Protein AF-A0A8S3Q3R1-F1 (afdb_monomer_lite)

Secondary structure (DSSP, 8-state):
-----------GGGTTTTSSTTSSSS------PPP------------S-TTHHHHHHHHHHHHHHHHHHHHHHHHHHHHHHHHHHHHHHHHHHHHHHHHHHHHHHHHHHHHHHHHHHHHHHHHHHHHHHHHHHHHHHHHHHHHHHHHHHHHHHHHHHHHHHHHHHHHHHHHHHHHHHHHHHHHHHHHHHHHHHHHHHHHHHHHHHHHHHHHHHHHHHHHHHHHHHHHHHHHHHHHH----EEEEE--S-HHHHHHHHHHHHHHHHHHS--TTS--EEEE-SS--TT--SPEEEEEE--SSS---HHHHHTTS-TTS-EEEEEE--SSGGGS-SS--S----SSS------

Structure (mmCIF, N/CA/C/O backbone):
data_AF-A0A8S3Q3R1-F1
#
_entry.id   AF-A0A8S3Q3R1-F1
#
loop_
_atom_site.group_PDB
_atom_site.id
_atom_site.type_symbol
_atom_site.label_atom_id
_atom_site.label_alt_id
_atom_site.label_comp_id
_atom_site.label_asym_id
_atom_site.label_entity_id
_atom_site.label_seq_id
_atom_site.pdbx_PDB_ins_code
_atom_site.Cartn_x
_atom_site.Cartn_y
_atom_site.Cartn_z
_atom_site.occupancy
_atom_site.B_iso_or_equiv
_atom_site.auth_seq_id
_atom_site.auth_comp_id
_atom_site.auth_asym_id
_atom_site.auth_atom_id
_atom_site.pdbx_PDB_model_num
ATOM 1 N N . MET A 1 1 ? 52.304 8.951 -34.950 1.00 36.28 1 MET A N 1
ATOM 2 C CA . MET A 1 1 ? 52.531 8.174 -36.185 1.00 36.28 1 MET A CA 1
ATOM 3 C C . MET A 1 1 ? 52.899 9.177 -37.277 1.00 36.28 1 MET A C 1
ATOM 5 O O . MET A 1 1 ? 52.103 10.068 -37.523 1.00 36.28 1 MET A O 1
ATOM 9 N N . LEU A 1 2 ? 54.160 9.124 -37.731 1.00 32.25 2 LEU A N 1
ATOM 10 C CA . LEU A 1 2 ? 54.843 9.875 -38.808 1.00 32.25 2 LEU A CA 1
ATOM 11 C C . LEU A 1 2 ? 54.274 11.235 -39.279 1.00 32.25 2 LEU A C 1
ATOM 13 O O . LEU A 1 2 ? 53.309 11.304 -40.032 1.00 32.25 2 LEU A O 1
ATOM 17 N N . LYS A 1 3 ? 54.987 12.317 -38.930 1.00 34.94 3 LYS A N 1
ATOM 18 C CA . LYS A 1 3 ? 54.908 13.633 -39.584 1.00 34.94 3 LYS A CA 1
ATOM 19 C C . LYS A 1 3 ? 55.766 13.566 -40.856 1.00 34.94 3 LYS A C 1
ATOM 21 O O . LYS A 1 3 ? 56.989 13.611 -40.767 1.00 34.94 3 LYS A O 1
ATOM 26 N N . VAL A 1 4 ? 55.139 13.406 -42.017 1.00 38.50 4 VAL A N 1
ATOM 27 C CA . VAL A 1 4 ? 55.808 13.539 -43.319 1.00 38.50 4 VAL A CA 1
ATOM 28 C C . VAL A 1 4 ? 55.761 15.015 -43.705 1.00 38.50 4 VAL A C 1
ATOM 30 O O . VAL A 1 4 ? 54.705 15.551 -44.028 1.00 38.50 4 VAL A O 1
ATOM 33 N N . GLN A 1 5 ? 56.908 15.681 -43.595 1.00 40.44 5 GLN A N 1
ATOM 34 C CA . GLN A 1 5 ? 57.163 16.992 -44.186 1.00 40.44 5 GLN A CA 1
ATOM 35 C C . GLN A 1 5 ? 57.294 16.801 -45.700 1.00 40.44 5 GLN A C 1
ATOM 37 O O . GLN A 1 5 ? 58.269 16.217 -46.167 1.00 40.44 5 GLN A O 1
ATOM 42 N N . LEU A 1 6 ? 56.303 17.264 -46.459 1.00 41.59 6 LEU A N 1
ATOM 43 C CA . LEU A 1 6 ? 56.430 17.422 -47.903 1.00 41.59 6 LEU A CA 1
ATOM 44 C C . LEU A 1 6 ? 57.130 18.755 -48.182 1.00 41.59 6 LEU A C 1
ATOM 46 O O . LEU A 1 6 ? 56.629 19.821 -47.838 1.00 41.59 6 LEU A O 1
ATOM 50 N N . LEU A 1 7 ? 58.320 18.643 -48.769 1.00 45.34 7 LEU A N 1
ATOM 51 C CA . LEU A 1 7 ? 59.032 19.696 -49.480 1.00 45.34 7 LEU A CA 1
ATOM 52 C C . LEU A 1 7 ? 58.311 19.956 -50.815 1.00 45.34 7 LEU A C 1
ATOM 54 O O . LEU A 1 7 ? 58.356 19.115 -51.709 1.00 45.34 7 LEU A O 1
ATOM 58 N N . SER A 1 8 ? 57.681 21.118 -50.945 1.00 44.94 8 SER A N 1
ATOM 59 C CA . SER A 1 8 ? 57.373 21.815 -52.202 1.00 44.94 8 SER A CA 1
ATOM 60 C C . SER A 1 8 ? 57.707 23.291 -51.908 1.00 44.94 8 SER A C 1
ATOM 62 O O . SER A 1 8 ? 57.529 23.737 -50.779 1.00 44.94 8 SER A O 1
ATOM 64 N N . ASP A 1 9 ? 58.376 24.084 -52.735 1.00 40.28 9 ASP A N 1
ATOM 65 C CA . ASP A 1 9 ? 58.464 24.125 -54.183 1.00 40.28 9 ASP A CA 1
ATOM 66 C C . ASP A 1 9 ? 59.910 24.435 -54.604 1.00 40.28 9 ASP A C 1
ATOM 68 O O . ASP A 1 9 ? 60.544 25.355 -54.087 1.00 40.28 9 ASP A O 1
ATOM 72 N N . LYS A 1 10 ? 60.433 23.684 -55.574 1.00 44.06 10 LYS A N 1
ATOM 73 C CA . LYS A 1 10 ? 61.468 24.183 -56.482 1.00 44.06 10 LYS A CA 1
ATOM 74 C C . LYS A 1 10 ? 60.798 24.310 -57.840 1.00 44.06 10 LYS A C 1
ATOM 76 O O . LYS A 1 10 ? 60.375 23.310 -58.411 1.00 44.06 10 LYS A O 1
ATOM 81 N N . THR A 1 11 ? 60.645 25.543 -58.293 1.00 50.12 11 THR A N 1
ATOM 82 C CA . THR A 1 11 ? 60.120 25.910 -59.604 1.00 50.12 11 THR A CA 1
ATOM 83 C C . THR A 1 11 ? 61.087 25.460 -60.698 1.00 50.12 11 THR A C 1
ATOM 85 O O . THR A 1 11 ? 62.285 25.726 -60.627 1.00 50.12 11 THR A O 1
ATOM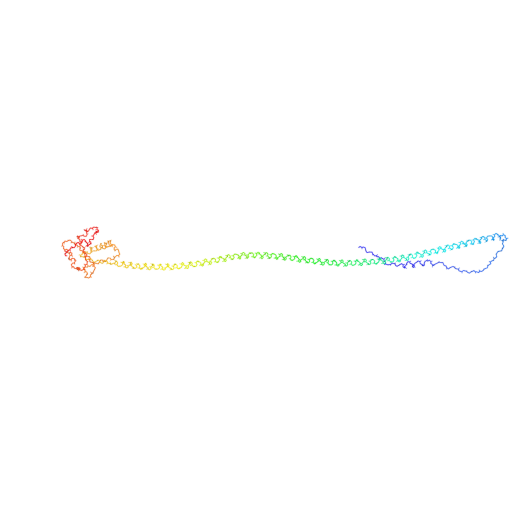 88 N N . GLU A 1 12 ? 60.556 24.781 -61.714 1.00 49.78 12 GLU A N 1
ATOM 89 C CA . GLU A 1 12 ? 61.259 24.296 -62.915 1.00 49.78 12 GLU A CA 1
ATOM 90 C C . GLU A 1 12 ? 61.804 25.417 -63.830 1.00 49.78 12 GLU A C 1
ATOM 92 O O . GLU A 1 12 ? 62.426 25.121 -64.849 1.00 49.78 12 GLU A O 1
ATOM 97 N N . ASP A 1 13 ? 61.662 26.691 -63.454 1.00 51.06 13 ASP A N 1
ATOM 98 C CA . ASP A 1 13 ? 62.126 27.835 -64.252 1.00 51.06 13 ASP A CA 1
ATOM 99 C C . ASP A 1 13 ? 63.642 28.120 -64.151 1.00 51.06 13 ASP A C 1
ATOM 101 O O . ASP A 1 13 ? 64.184 28.839 -64.990 1.00 51.06 13 ASP A O 1
ATOM 105 N N . ASP A 1 14 ? 64.374 27.495 -63.220 1.00 52.91 14 ASP A N 1
ATOM 106 C CA . ASP A 1 14 ? 65.831 27.696 -63.072 1.00 52.91 14 ASP A CA 1
ATOM 107 C C . ASP A 1 14 ? 66.704 26.674 -63.831 1.00 52.91 14 ASP A C 1
ATOM 109 O O . ASP A 1 14 ? 67.927 26.805 -63.867 1.00 52.91 14 ASP A O 1
ATOM 113 N N . ILE A 1 15 ? 66.114 25.661 -64.480 1.00 52.50 15 ILE A N 1
ATOM 114 C CA . ILE A 1 15 ? 66.883 24.621 -65.200 1.00 52.50 15 ILE A CA 1
ATOM 115 C C . ILE A 1 15 ? 66.936 24.869 -66.720 1.00 52.50 15 ILE A C 1
ATOM 117 O O . ILE A 1 15 ? 67.828 24.356 -67.395 1.00 52.50 15 ILE A O 1
ATOM 121 N N . VAL A 1 16 ? 66.079 25.734 -67.275 1.00 52.44 16 VAL A N 1
ATOM 122 C CA . VAL A 1 16 ? 66.047 26.009 -68.730 1.00 52.44 16 VAL A CA 1
ATOM 123 C C . VAL A 1 16 ? 66.794 27.298 -69.126 1.00 52.44 16 VAL A C 1
ATOM 125 O O . VAL A 1 16 ? 67.242 27.415 -70.265 1.00 52.44 16 VAL A O 1
ATOM 128 N N . SER A 1 17 ? 67.077 28.210 -68.186 1.00 49.66 17 SER A N 1
ATOM 129 C CA . SER A 1 17 ? 67.906 29.409 -68.447 1.00 49.66 17 SER A CA 1
ATOM 130 C C . SER A 1 17 ? 69.426 29.172 -68.385 1.00 49.66 17 SER A C 1
ATOM 132 O O . SER A 1 17 ? 70.201 30.045 -68.770 1.00 49.66 17 SER A O 1
ATOM 134 N N . GLY A 1 18 ? 69.882 27.991 -67.947 1.00 50.75 18 GLY A N 1
ATOM 135 C CA . GLY A 1 18 ? 71.310 27.669 -67.791 1.00 50.75 18 GLY A CA 1
ATOM 136 C C . GLY A 1 18 ? 71.977 26.949 -68.971 1.00 50.75 18 GLY A C 1
ATOM 137 O O . GLY A 1 18 ? 73.196 26.812 -68.970 1.00 50.75 18 GLY A O 1
ATOM 138 N N . PHE A 1 19 ? 71.220 26.486 -69.974 1.00 47.44 19 PHE A N 1
ATOM 139 C CA . PHE A 1 19 ? 71.740 25.582 -71.019 1.00 47.44 19 PHE A CA 1
ATOM 140 C C . PHE A 1 19 ? 71.728 26.161 -72.447 1.00 47.44 19 PHE A C 1
ATOM 142 O O . PHE A 1 19 ? 72.261 25.542 -73.363 1.00 47.44 19 PHE A O 1
ATOM 149 N N . ILE A 1 20 ? 71.176 27.366 -72.647 1.00 48.69 20 ILE A N 1
ATOM 150 C CA . ILE A 1 20 ? 71.112 28.034 -73.965 1.00 48.69 20 ILE A CA 1
ATOM 151 C C . ILE A 1 20 ? 72.269 29.036 -74.186 1.00 48.69 20 ILE A C 1
ATOM 153 O O . ILE A 1 20 ? 72.563 29.388 -75.322 1.00 48.69 20 ILE A O 1
ATOM 157 N N . ASN A 1 21 ? 73.035 29.393 -73.147 1.00 49.38 21 ASN A N 1
ATOM 158 C CA . ASN A 1 21 ? 74.208 30.281 -73.262 1.00 49.38 21 ASN A CA 1
ATOM 159 C C . ASN A 1 21 ? 75.555 29.554 -73.494 1.00 49.38 21 ASN A C 1
ATOM 161 O O . ASN A 1 21 ? 76.605 30.168 -73.334 1.00 49.38 21 ASN A O 1
ATOM 165 N N . PHE A 1 22 ? 75.552 28.268 -73.872 1.00 49.62 22 PHE A N 1
ATOM 166 C CA . PHE A 1 22 ? 76.783 27.469 -74.036 1.00 49.62 22 PHE A CA 1
ATOM 167 C C . PHE A 1 22 ? 77.030 26.927 -75.463 1.00 49.62 22 PHE A C 1
ATOM 169 O O . PHE A 1 22 ? 78.059 26.305 -75.692 1.00 49.62 22 PHE A O 1
ATOM 176 N N . ILE A 1 23 ? 76.140 27.150 -76.448 1.00 48.38 23 ILE A N 1
ATOM 177 C CA . ILE A 1 23 ? 76.293 26.566 -77.809 1.00 48.38 23 ILE A CA 1
ATOM 178 C C . ILE A 1 23 ? 76.199 27.582 -78.975 1.00 48.38 23 ILE A C 1
ATOM 180 O O . ILE A 1 23 ? 76.332 27.204 -80.133 1.00 48.38 23 ILE A O 1
ATOM 184 N N . ILE A 1 24 ? 76.082 28.892 -78.728 1.00 48.16 24 ILE A N 1
ATOM 185 C CA . ILE A 1 24 ? 76.199 29.907 -79.802 1.00 48.16 24 ILE A CA 1
ATOM 186 C C . ILE A 1 24 ? 77.164 31.006 -79.360 1.00 48.16 24 ILE A C 1
ATOM 188 O O . ILE A 1 24 ? 76.762 32.095 -78.960 1.00 48.16 24 ILE A O 1
ATOM 192 N N . GLY A 1 25 ? 78.456 30.689 -79.381 1.00 46.16 25 GLY A N 1
ATOM 193 C CA . GLY A 1 25 ? 79.494 31.614 -78.947 1.00 46.16 25 GLY A CA 1
ATOM 194 C C . GLY A 1 25 ? 80.905 31.195 -79.329 1.00 46.16 25 GLY A C 1
ATOM 195 O O . GLY A 1 25 ? 81.793 31.376 -78.516 1.00 46.16 25 GLY A O 1
ATOM 196 N N . GLU A 1 26 ? 81.119 30.616 -80.511 1.00 49.06 26 GLU A N 1
ATOM 197 C CA . GLU A 1 26 ? 82.445 30.486 -81.137 1.00 49.06 26 GLU A CA 1
ATOM 198 C C . GLU A 1 26 ? 82.260 29.991 -82.582 1.00 49.06 26 GLU A C 1
ATOM 200 O O . GLU A 1 26 ? 81.454 29.095 -82.807 1.00 49.06 26 GLU A O 1
ATOM 205 N N . PHE A 1 27 ? 83.005 30.579 -83.528 1.00 40.91 27 PHE A N 1
ATOM 206 C CA . PHE A 1 27 ? 82.950 30.419 -84.999 1.00 40.91 27 PHE A CA 1
ATOM 207 C C . PHE A 1 27 ? 81.925 31.276 -85.766 1.00 40.91 27 PHE A C 1
ATOM 209 O O . PHE A 1 27 ? 80.857 30.811 -86.142 1.00 40.91 27 PHE A O 1
ATOM 216 N N . ASP A 1 28 ? 82.271 32.543 -86.030 1.00 37.84 28 ASP A N 1
ATOM 217 C CA . ASP A 1 28 ? 82.534 33.017 -87.407 1.00 37.84 28 ASP A CA 1
ATOM 218 C C . ASP A 1 28 ? 82.855 34.523 -87.426 1.00 37.84 28 ASP A C 1
ATOM 220 O O . ASP A 1 28 ? 82.029 35.392 -87.702 1.00 37.84 28 ASP A O 1
ATOM 224 N N . THR A 1 29 ? 84.123 34.837 -87.171 1.00 48.69 29 THR A N 1
ATOM 225 C CA . THR A 1 29 ? 84.778 36.015 -87.747 1.00 48.69 29 THR A CA 1
ATOM 226 C C . THR A 1 29 ? 86.059 35.530 -88.406 1.00 48.69 29 THR A C 1
ATOM 228 O O . THR A 1 29 ? 87.129 35.580 -87.804 1.00 48.69 29 THR A O 1
ATOM 231 N N . PHE A 1 30 ? 85.943 35.017 -89.630 1.00 38.81 30 PHE A N 1
ATOM 232 C CA . PHE A 1 30 ? 87.087 34.795 -90.506 1.00 38.81 30 PHE A CA 1
ATOM 233 C C . PHE A 1 30 ? 86.768 35.321 -91.914 1.00 38.81 30 PHE A C 1
ATOM 235 O O . PHE A 1 30 ? 86.028 34.731 -92.691 1.00 38.81 30 PHE A O 1
ATOM 242 N N . GLU A 1 31 ? 87.280 36.528 -92.147 1.00 37.78 31 GLU A N 1
ATOM 243 C CA . GLU A 1 31 ? 87.867 37.028 -93.394 1.00 37.78 31 GLU A CA 1
ATOM 244 C C . GLU A 1 31 ? 87.089 36.884 -94.719 1.00 37.78 31 GLU A C 1
ATOM 246 O O . GLU A 1 31 ? 87.232 35.928 -95.476 1.00 37.78 31 GLU A O 1
ATOM 251 N N . ARG A 1 32 ? 86.413 37.975 -95.113 1.00 41.94 32 ARG A N 1
ATOM 252 C CA . ARG A 1 32 ? 86.347 38.376 -96.529 1.00 41.94 32 ARG A CA 1
ATOM 253 C C . ARG A 1 32 ? 87.632 39.128 -96.884 1.00 41.94 32 ARG A C 1
ATOM 255 O O . ARG A 1 32 ? 87.751 40.311 -96.572 1.00 41.94 32 ARG A O 1
ATOM 262 N N . GLY A 1 33 ? 88.572 38.449 -97.535 1.00 36.22 33 GLY A N 1
ATOM 263 C CA . GLY A 1 33 ? 89.711 39.061 -98.227 1.00 36.22 33 GLY A CA 1
ATOM 264 C C . GLY A 1 33 ? 89.390 39.346 -99.708 1.00 36.22 33 GLY A C 1
ATOM 265 O O . GLY A 1 33 ? 88.625 38.591 -100.312 1.00 36.22 33 GLY A O 1
ATOM 266 N N . PRO A 1 34 ? 89.926 40.426 -100.306 1.00 45.25 34 PRO A N 1
ATOM 267 C CA . PRO A 1 34 ? 89.626 40.836 -101.677 1.00 45.25 34 PRO A CA 1
ATOM 268 C C . PRO A 1 34 ? 90.489 40.084 -102.703 1.00 45.25 34 PRO A C 1
ATOM 270 O O . PRO A 1 34 ? 91.691 39.924 -102.508 1.00 45.25 34 PRO A O 1
ATOM 273 N N . MET A 1 35 ? 89.895 39.683 -103.831 1.00 35.97 35 MET A N 1
ATOM 274 C CA . MET A 1 35 ? 90.631 39.209 -105.007 1.00 35.97 35 MET A CA 1
ATOM 275 C C . MET A 1 35 ? 90.768 40.328 -106.044 1.00 35.97 35 MET A C 1
ATOM 277 O O . MET A 1 35 ? 89.779 40.895 -106.503 1.00 35.97 35 MET A O 1
ATOM 281 N N . HIS A 1 36 ? 92.013 40.600 -106.423 1.00 37.03 36 HIS A N 1
ATOM 282 C CA . HIS A 1 36 ? 92.435 41.326 -107.621 1.00 37.03 36 HIS A CA 1
ATOM 283 C C . HIS A 1 36 ? 93.772 40.686 -108.094 1.00 37.03 36 HIS A C 1
ATOM 285 O O . HIS A 1 36 ? 94.294 39.817 -107.395 1.00 37.03 36 HIS A O 1
ATOM 291 N N . PRO A 1 37 ? 94.322 41.071 -109.257 1.00 49.28 37 PRO A N 1
ATOM 292 C CA . PRO A 1 37 ? 94.335 40.347 -110.530 1.00 49.28 37 PRO A CA 1
ATOM 293 C C . PRO A 1 37 ? 95.709 39.718 -110.883 1.00 49.28 37 PRO A C 1
ATOM 295 O O . PRO A 1 37 ? 96.657 39.793 -110.112 1.00 49.28 37 PRO A O 1
ATOM 298 N N . ASP A 1 38 ? 95.795 39.226 -112.125 1.00 34.75 38 ASP A N 1
ATOM 299 C CA . ASP A 1 38 ? 96.987 39.172 -112.994 1.00 34.75 38 ASP A CA 1
ATOM 300 C C . ASP A 1 38 ? 97.880 37.910 -113.043 1.00 34.75 38 ASP A C 1
ATOM 302 O O . ASP A 1 38 ? 98.811 37.748 -112.263 1.00 34.75 38 ASP A O 1
ATOM 306 N N . LEU A 1 39 ? 97.674 37.175 -114.161 1.00 32.88 39 LEU A N 1
ATOM 307 C CA . LEU A 1 39 ? 98.675 36.694 -115.151 1.00 32.88 39 LEU A CA 1
ATOM 308 C C . LEU A 1 39 ? 99.682 35.589 -114.726 1.00 32.88 39 LEU A C 1
ATOM 310 O O . LEU A 1 39 ? 99.906 35.376 -113.543 1.00 32.88 39 LEU A O 1
ATOM 314 N N . PRO A 1 40 ? 100.431 34.945 -115.658 1.00 44.62 40 PRO A N 1
ATOM 315 C CA . PRO A 1 40 ? 100.216 34.674 -117.091 1.00 44.62 40 PRO A CA 1
ATOM 316 C C . PRO A 1 40 ? 100.515 33.203 -117.521 1.00 44.62 40 PRO A C 1
ATOM 318 O O . PRO A 1 40 ? 101.203 32.462 -116.834 1.00 44.62 40 PRO A O 1
ATOM 321 N N . PHE A 1 41 ? 100.083 32.853 -118.744 1.00 32.53 41 PHE A N 1
ATOM 322 C CA . PHE A 1 41 ? 100.744 31.964 -119.729 1.00 32.53 41 PHE A CA 1
ATOM 323 C C . PHE A 1 41 ? 101.260 30.563 -119.311 1.00 32.53 41 PHE A C 1
ATOM 325 O O . PHE A 1 41 ? 102.297 30.448 -118.675 1.00 32.53 41 PHE A O 1
ATOM 332 N N . TYR A 1 42 ? 100.714 29.504 -119.928 1.00 37.56 42 TYR A N 1
ATOM 333 C CA . TYR A 1 42 ? 101.526 28.576 -120.736 1.00 37.56 42 TYR A CA 1
ATOM 334 C C . TYR A 1 42 ? 100.669 27.893 -121.814 1.00 37.56 42 TYR A C 1
ATOM 336 O O . TYR A 1 42 ? 99.533 27.486 -121.594 1.00 37.56 42 TYR A O 1
ATOM 344 N N . TYR A 1 43 ? 101.240 27.863 -123.010 1.00 31.67 43 TYR A N 1
ATOM 345 C CA . TYR A 1 43 ? 100.682 27.478 -124.302 1.00 31.67 43 TYR A CA 1
ATOM 346 C C . TYR A 1 43 ? 101.223 26.082 -124.678 1.00 31.67 43 TYR A C 1
ATOM 348 O O . TYR A 1 43 ? 102.313 25.727 -124.237 1.00 31.67 43 TYR A O 1
ATOM 356 N N . PHE A 1 44 ? 100.521 25.381 -125.581 1.00 32.72 44 PHE A N 1
ATOM 357 C CA . PHE A 1 44 ? 100.934 24.168 -126.320 1.00 32.72 44 PHE A CA 1
ATOM 358 C C . PHE A 1 44 ? 101.026 22.840 -125.540 1.00 32.72 44 PHE A C 1
ATOM 360 O O . PHE A 1 44 ? 101.956 22.642 -124.773 1.00 32.72 44 PHE A O 1
ATOM 367 N N . TRP A 1 45 ? 100.127 21.885 -125.841 1.00 35.47 45 TRP A N 1
ATOM 368 C CA . TRP A 1 45 ? 100.418 20.609 -126.545 1.00 35.47 45 TRP A CA 1
ATOM 369 C C . TRP A 1 45 ? 99.258 19.598 -126.369 1.00 35.47 45 TRP A C 1
ATOM 371 O O . TRP A 1 45 ? 99.085 19.042 -125.292 1.00 35.47 45 TRP A O 1
ATOM 381 N N . ASN A 1 46 ? 98.440 19.410 -127.416 1.00 34.59 46 ASN A N 1
ATOM 382 C CA . ASN A 1 46 ? 97.879 18.133 -127.918 1.00 34.59 46 ASN A CA 1
ATOM 383 C C . ASN A 1 46 ? 96.513 18.301 -128.599 1.00 34.59 46 ASN A C 1
ATOM 385 O O . ASN A 1 46 ? 95.444 18.247 -127.998 1.00 34.59 46 ASN A O 1
ATOM 389 N N . LYS A 1 47 ? 96.605 18.461 -129.920 1.00 36.59 47 LYS A N 1
ATOM 390 C CA . LYS A 1 47 ? 95.550 18.384 -130.926 1.00 36.59 47 LYS A CA 1
ATOM 391 C C . LYS A 1 47 ? 95.580 16.963 -131.505 1.00 36.59 47 LYS A C 1
ATOM 393 O O . LYS A 1 47 ? 96.017 16.788 -132.631 1.00 36.59 47 LYS A O 1
ATOM 398 N N . GLU A 1 48 ? 95.233 15.963 -130.693 1.00 37.38 48 GLU A N 1
ATOM 399 C CA . GLU A 1 48 ? 95.102 14.552 -131.122 1.00 37.38 48 GLU A CA 1
ATOM 400 C C . GLU A 1 48 ? 94.376 13.697 -130.058 1.00 37.38 48 GLU A C 1
ATOM 402 O O . GLU A 1 48 ? 94.777 12.586 -129.731 1.00 37.38 48 GLU A O 1
ATOM 407 N N . LYS A 1 49 ? 93.330 14.267 -129.437 1.00 41.88 49 LYS A N 1
ATOM 408 C CA . LYS A 1 49 ? 92.447 13.570 -128.478 1.00 41.88 49 LYS A CA 1
ATOM 409 C C . LYS A 1 49 ? 91.066 14.238 -128.330 1.00 41.88 49 LYS A C 1
ATOM 411 O O . LYS A 1 49 ? 90.455 14.184 -127.273 1.00 41.88 49 LYS A O 1
ATOM 416 N N . SER A 1 50 ? 90.595 14.943 -129.366 1.00 41.00 50 SER A N 1
ATOM 417 C CA . SER A 1 50 ? 89.363 15.759 -129.331 1.00 41.00 50 SER A CA 1
ATOM 418 C C . SER A 1 50 ? 88.117 15.071 -129.895 1.00 41.00 50 SER A C 1
ATOM 420 O O . SER A 1 50 ? 87.070 15.701 -129.922 1.00 41.00 50 SER A O 1
ATOM 422 N N . GLU A 1 51 ? 88.228 13.818 -130.335 1.00 41.38 51 GLU A N 1
ATOM 423 C CA . GLU A 1 51 ? 87.075 12.966 -130.675 1.00 41.38 51 GLU A CA 1
ATOM 424 C C . GLU A 1 51 ? 86.841 11.888 -129.596 1.00 41.38 51 GLU A C 1
ATOM 426 O O . GLU A 1 51 ? 85.705 11.495 -129.376 1.00 41.38 51 GLU A O 1
ATOM 431 N N . GLU A 1 52 ? 87.866 11.540 -128.803 1.00 44.88 52 GLU A N 1
ATOM 432 C CA . GLU A 1 52 ? 87.741 10.725 -127.574 1.00 44.88 52 GLU A CA 1
ATOM 433 C C . GLU A 1 52 ? 87.274 11.571 -126.360 1.00 44.88 52 GLU A C 1
ATOM 435 O O . GLU A 1 52 ? 86.697 11.044 -125.411 1.00 44.88 52 GLU A O 1
ATOM 440 N N . ASN A 1 53 ? 87.478 12.903 -126.398 1.00 47.84 53 ASN A N 1
ATOM 441 C CA . ASN A 1 53 ? 87.022 13.853 -125.364 1.00 47.84 53 ASN A CA 1
ATOM 442 C C . ASN A 1 53 ? 85.568 14.334 -125.531 1.00 47.84 53 ASN A C 1
ATOM 444 O O . ASN A 1 53 ? 84.969 14.790 -124.565 1.00 47.84 53 ASN A O 1
ATOM 448 N N . THR A 1 54 ? 84.995 14.295 -126.737 1.00 50.59 54 THR A N 1
ATOM 449 C CA . THR A 1 54 ? 83.576 14.636 -126.962 1.00 50.59 54 THR A CA 1
ATOM 450 C C . THR A 1 54 ? 82.662 13.471 -126.602 1.00 50.59 54 THR A C 1
ATOM 452 O O . THR A 1 54 ? 81.609 13.701 -126.023 1.00 50.59 54 THR A O 1
ATOM 455 N N . GLU A 1 55 ? 83.114 12.234 -126.831 1.00 53.78 55 GLU A N 1
ATOM 456 C CA . GLU A 1 55 ? 82.427 11.018 -126.380 1.00 53.78 55 GLU A CA 1
ATOM 457 C C . GLU A 1 55 ? 82.422 10.927 -124.842 1.00 53.78 55 GLU A C 1
ATOM 459 O O . GLU A 1 55 ? 81.379 10.692 -124.244 1.00 53.78 55 GLU A O 1
ATOM 464 N N . THR A 1 56 ? 83.529 11.282 -124.175 1.00 58.44 56 THR A N 1
ATOM 465 C CA . THR A 1 56 ? 83.562 11.383 -122.700 1.00 58.44 56 THR A CA 1
ATOM 466 C C . THR A 1 56 ? 82.758 12.561 -122.144 1.00 58.44 56 THR A C 1
ATOM 468 O O . THR A 1 56 ? 82.266 12.461 -121.026 1.00 58.44 56 THR A O 1
ATOM 471 N N . ILE A 1 57 ? 82.593 13.672 -122.874 1.00 60.09 57 ILE A N 1
ATOM 472 C CA . ILE A 1 57 ? 81.720 14.786 -122.449 1.00 60.09 57 ILE A CA 1
ATOM 473 C C . ILE A 1 57 ? 80.239 14.421 -122.599 1.00 60.09 57 ILE A C 1
ATOM 475 O O . ILE A 1 57 ? 79.449 14.793 -121.734 1.00 60.09 57 ILE A O 1
ATOM 479 N N . ASP A 1 58 ? 79.857 13.696 -123.650 1.00 66.19 58 ASP A N 1
ATOM 480 C CA . ASP A 1 58 ? 78.483 13.220 -123.827 1.00 66.19 58 ASP A CA 1
ATOM 481 C C . ASP A 1 58 ? 78.144 12.104 -122.826 1.00 66.19 58 ASP A C 1
ATOM 483 O O . ASP A 1 58 ? 77.079 12.158 -122.214 1.00 66.19 58 ASP A O 1
ATOM 487 N N . GLU A 1 59 ? 79.076 11.186 -122.541 1.00 70.75 59 GLU A N 1
ATOM 488 C CA . GLU A 1 59 ? 78.948 10.210 -121.446 1.00 70.75 59 GLU A CA 1
ATOM 489 C C . GLU A 1 59 ? 78.858 10.897 -120.074 1.00 70.75 59 GLU A C 1
ATOM 491 O O . GLU A 1 59 ? 77.996 10.552 -119.266 1.00 70.75 59 GLU A O 1
ATOM 496 N N . LEU A 1 60 ? 79.685 11.920 -119.814 1.00 75.25 60 LEU A N 1
ATOM 497 C CA . LEU A 1 60 ? 79.612 12.718 -118.585 1.00 75.25 60 LEU A CA 1
ATOM 498 C C . LEU A 1 60 ? 78.302 13.504 -118.492 1.00 75.25 60 LEU A C 1
ATOM 500 O O . LEU A 1 60 ? 77.747 13.617 -117.405 1.00 75.25 60 LEU A O 1
ATOM 504 N N . ASN A 1 61 ? 77.784 14.047 -119.594 1.00 78.44 61 ASN A N 1
ATOM 505 C CA . ASN A 1 61 ? 76.498 14.744 -119.608 1.00 78.44 61 ASN A CA 1
ATOM 506 C C . ASN A 1 61 ? 75.334 13.776 -119.387 1.00 78.44 61 ASN A C 1
ATOM 508 O O . ASN A 1 61 ? 74.407 14.102 -118.648 1.00 78.44 61 ASN A O 1
ATOM 512 N N . GLU A 1 62 ? 75.378 12.585 -119.978 1.00 79.44 62 GLU A N 1
ATOM 513 C CA . GLU A 1 62 ? 74.371 11.550 -119.761 1.00 79.44 62 GLU A CA 1
ATOM 514 C C . GLU A 1 62 ? 74.418 11.034 -118.312 1.00 79.44 62 GLU A C 1
ATOM 516 O O . GLU A 1 62 ? 73.377 10.864 -117.672 1.00 79.44 62 GLU A O 1
ATOM 521 N N . GLU A 1 63 ? 75.614 10.894 -117.734 1.00 82.44 63 GLU A N 1
ATOM 522 C CA . GLU A 1 63 ? 75.817 10.572 -116.321 1.00 82.44 63 GLU A CA 1
ATOM 523 C C . GLU A 1 63 ? 75.359 11.709 -115.395 1.00 82.44 63 GLU A C 1
ATOM 525 O O . GLU A 1 63 ? 74.706 11.453 -114.383 1.00 82.44 63 GLU A O 1
ATOM 530 N N . VAL A 1 64 ? 75.608 12.972 -115.752 1.00 82.75 64 VAL A N 1
ATOM 531 C CA . VAL A 1 64 ? 75.111 14.152 -115.028 1.00 82.75 64 VAL A CA 1
ATOM 532 C C . VAL A 1 64 ? 73.588 14.215 -115.077 1.00 82.75 64 VAL A C 1
ATOM 534 O O . VAL A 1 64 ? 72.977 14.424 -114.035 1.00 82.75 64 VAL A O 1
ATOM 537 N N . VAL A 1 65 ? 72.954 13.969 -116.226 1.00 84.44 65 VAL A N 1
ATOM 538 C CA . VAL A 1 65 ? 71.487 13.929 -116.356 1.00 84.44 65 VAL A CA 1
ATOM 539 C C . VAL A 1 65 ? 70.905 12.756 -115.568 1.00 84.44 65 VAL A C 1
ATOM 541 O O . VAL A 1 65 ? 69.899 12.911 -114.877 1.00 84.44 65 VAL A O 1
ATOM 544 N N . LYS A 1 66 ? 71.545 11.585 -115.599 1.00 85.56 66 LYS A N 1
ATOM 545 C CA . LYS A 1 66 ? 71.140 10.423 -114.797 1.00 85.56 66 LYS A CA 1
ATOM 546 C C . LYS A 1 66 ? 71.264 10.697 -113.297 1.00 85.56 66 LYS A C 1
ATOM 548 O O . LYS A 1 66 ? 70.356 10.358 -112.539 1.00 85.56 66 LYS A O 1
ATOM 553 N N . ASN A 1 67 ? 72.345 11.347 -112.872 1.00 86.38 67 ASN A N 1
ATOM 554 C CA . ASN A 1 67 ? 72.553 11.763 -111.488 1.00 86.38 67 ASN A CA 1
ATOM 555 C C . ASN A 1 67 ? 71.575 12.865 -111.080 1.00 86.38 67 ASN A C 1
ATOM 557 O O . ASN A 1 67 ? 71.047 12.814 -109.977 1.00 86.38 67 ASN A O 1
ATOM 561 N N . GLN A 1 68 ? 71.269 13.810 -111.966 1.00 89.19 68 GLN A N 1
ATOM 562 C CA . GLN A 1 68 ? 70.280 14.854 -111.730 1.00 89.19 68 GLN A CA 1
ATOM 563 C C . GLN A 1 68 ? 68.878 14.257 -111.570 1.00 89.19 68 GLN A C 1
ATOM 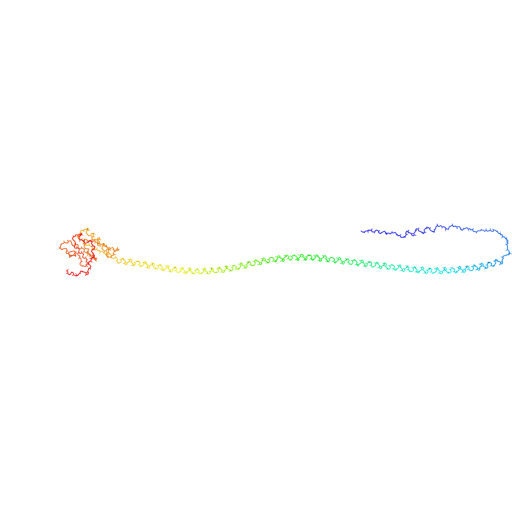565 O O . GLN A 1 68 ? 68.216 14.553 -110.582 1.00 89.19 68 GLN A O 1
ATOM 570 N N . ASN A 1 69 ? 68.465 13.345 -112.453 1.00 89.56 69 ASN A N 1
ATOM 571 C CA . ASN A 1 69 ? 67.193 12.627 -112.332 1.00 89.56 69 ASN A CA 1
ATOM 572 C C . ASN A 1 69 ? 67.131 11.782 -111.046 1.00 89.56 69 ASN A C 1
ATOM 574 O O . ASN A 1 69 ? 66.094 11.728 -110.391 1.00 89.56 69 ASN A O 1
ATOM 578 N N . SER A 1 70 ? 68.242 11.148 -110.654 1.00 92.69 70 SER A N 1
ATOM 579 C CA . SER A 1 70 ? 68.355 10.405 -109.390 1.00 92.69 70 SER A CA 1
ATOM 580 C C . SER A 1 70 ? 68.237 11.326 -108.170 1.00 92.69 70 SER A C 1
ATOM 582 O O . SER A 1 70 ? 67.529 11.018 -107.214 1.00 92.69 70 SER A O 1
ATOM 584 N N . VAL A 1 71 ? 68.882 12.495 -108.209 1.00 91.06 71 VAL A N 1
ATOM 585 C CA . VAL A 1 71 ? 68.783 13.519 -107.161 1.00 91.06 71 VAL A CA 1
ATOM 586 C C . VAL A 1 71 ? 67.368 14.094 -107.094 1.00 91.06 71 VAL A C 1
ATOM 588 O O . VAL A 1 71 ? 66.848 14.259 -105.996 1.00 91.06 71 VAL A O 1
ATOM 591 N N . GLU A 1 72 ? 66.717 14.357 -108.227 1.00 91.38 72 GLU A N 1
ATOM 592 C CA . GLU A 1 72 ? 65.327 14.822 -108.280 1.00 91.38 72 GLU A CA 1
ATOM 593 C C . GLU A 1 72 ? 64.354 13.778 -107.709 1.00 91.38 72 GLU A C 1
ATOM 595 O O . GLU A 1 72 ? 63.474 14.134 -106.921 1.00 91.38 72 GLU A O 1
ATOM 600 N N . ASP A 1 73 ? 64.549 12.489 -108.010 1.00 93.44 73 ASP A N 1
ATOM 601 C CA . ASP A 1 73 ? 63.770 11.398 -107.414 1.00 93.44 73 ASP A CA 1
ATOM 602 C C . ASP A 1 73 ? 64.012 11.288 -105.899 1.00 93.44 73 ASP A C 1
ATOM 604 O O . ASP A 1 73 ? 63.059 11.240 -105.121 1.00 93.44 73 ASP A O 1
ATOM 608 N N . LEU A 1 74 ? 65.268 11.364 -105.443 1.00 94.06 74 LEU A N 1
ATOM 609 C CA . LEU A 1 74 ? 65.603 11.389 -104.014 1.00 94.06 74 LEU A CA 1
ATOM 610 C C . LEU A 1 74 ? 65.000 12.605 -103.296 1.00 94.06 74 LEU A C 1
ATOM 612 O O . LEU A 1 74 ? 64.492 12.467 -102.183 1.00 94.06 74 LEU A O 1
ATOM 616 N N . ILE A 1 75 ? 65.012 13.789 -103.918 1.00 93.88 75 ILE A N 1
ATOM 617 C CA . ILE A 1 75 ? 64.369 15.000 -103.386 1.00 93.88 75 ILE A CA 1
ATOM 618 C C . ILE A 1 75 ? 62.853 14.798 -103.290 1.00 93.88 75 ILE A C 1
ATOM 620 O O . ILE A 1 75 ? 62.250 15.176 -102.280 1.00 93.88 75 ILE A O 1
ATOM 624 N N . SER A 1 76 ? 62.230 14.186 -104.300 1.00 94.38 76 SER A N 1
ATOM 625 C CA . SER A 1 76 ? 60.802 13.856 -104.295 1.00 94.38 76 SER A CA 1
ATOM 626 C C . SER A 1 76 ? 60.459 12.879 -103.163 1.00 94.38 76 SER A C 1
ATOM 628 O O . SER A 1 76 ? 59.603 13.177 -102.324 1.00 94.38 76 SER A O 1
ATOM 630 N N . GLN A 1 77 ? 61.208 11.776 -103.044 1.00 95.38 77 GLN A N 1
ATOM 631 C CA . GLN A 1 77 ? 61.058 10.791 -101.969 1.00 95.38 77 GLN A CA 1
ATOM 632 C C . GLN A 1 77 ? 61.250 11.422 -100.581 1.00 95.38 77 GLN A C 1
ATOM 634 O O . GLN A 1 77 ? 60.454 11.174 -99.672 1.00 95.38 77 GLN A O 1
ATOM 639 N N . LEU A 1 78 ? 62.261 12.283 -100.409 1.00 95.06 78 LEU A N 1
ATOM 640 C CA . LEU A 1 78 ? 62.518 12.990 -99.151 1.00 95.06 78 LEU A CA 1
ATOM 641 C C . LEU A 1 78 ? 61.389 13.974 -98.815 1.00 95.06 78 LEU A C 1
ATOM 643 O O . LEU A 1 78 ? 60.981 14.091 -97.657 1.00 95.06 78 LEU A O 1
ATOM 647 N N . THR A 1 79 ? 60.845 14.655 -99.824 1.00 95.25 79 THR A N 1
ATOM 648 C CA . THR A 1 79 ? 59.717 15.579 -99.667 1.00 95.25 79 THR A CA 1
ATOM 649 C C . THR A 1 79 ? 58.455 14.838 -99.229 1.00 95.25 79 THR A C 1
ATOM 651 O O . THR A 1 79 ? 57.759 15.288 -98.313 1.00 95.25 79 THR A O 1
ATOM 654 N N . ASP A 1 80 ? 58.161 13.689 -99.831 1.00 95.69 80 ASP A N 1
ATOM 655 C CA . ASP A 1 80 ? 57.003 12.875 -99.467 1.00 95.69 80 ASP A CA 1
ATOM 656 C C . ASP A 1 80 ? 57.166 12.209 -98.099 1.00 95.69 80 ASP A C 1
ATOM 658 O O . ASP A 1 80 ? 56.223 12.220 -97.298 1.00 95.69 80 ASP A O 1
ATOM 662 N N . ALA A 1 81 ? 58.371 11.737 -97.767 1.00 95.38 81 ALA A N 1
ATOM 663 C CA . ALA A 1 81 ? 58.704 11.257 -96.429 1.00 95.38 81 ALA A CA 1
ATOM 664 C C . ALA A 1 81 ? 58.525 12.362 -95.373 1.00 95.38 81 ALA A C 1
ATOM 666 O O . ALA A 1 81 ? 57.887 12.129 -94.346 1.00 95.38 81 ALA A O 1
ATOM 667 N N . SER A 1 82 ? 58.991 13.585 -95.647 1.00 96.69 82 SER A N 1
ATOM 668 C CA . SER A 1 82 ? 58.816 14.747 -94.764 1.00 96.69 82 SER A CA 1
ATOM 669 C C . SER A 1 82 ? 57.339 15.120 -94.585 1.00 96.69 82 SER A C 1
ATOM 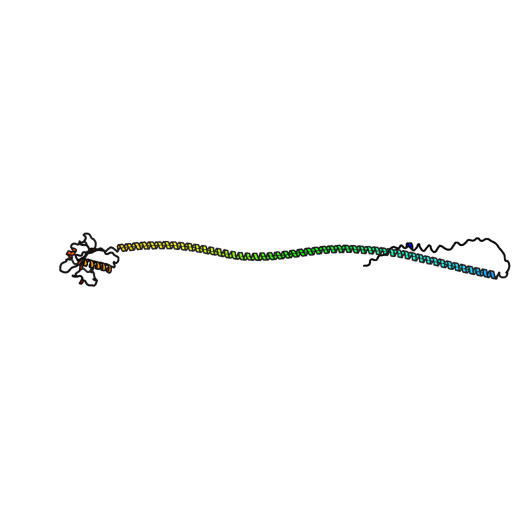671 O O . SER A 1 82 ? 56.866 15.326 -93.463 1.00 96.69 82 SER A O 1
ATOM 673 N N . LYS A 1 83 ? 56.541 15.134 -95.662 1.00 96.38 83 LYS A N 1
ATOM 674 C CA . LYS A 1 83 ? 55.082 15.339 -95.569 1.00 96.38 83 LYS A CA 1
ATOM 675 C C . LYS A 1 83 ? 54.410 14.243 -94.744 1.00 96.38 83 LYS A C 1
ATOM 677 O O . LYS A 1 83 ? 53.528 14.544 -93.937 1.00 96.38 83 LYS A O 1
ATOM 682 N N . HIS A 1 84 ? 54.802 12.984 -94.934 1.00 96.25 84 HIS A N 1
ATOM 683 C CA . HIS A 1 84 ? 54.273 11.858 -94.171 1.00 96.25 84 HIS A CA 1
ATOM 684 C C . HIS A 1 84 ? 54.621 11.972 -92.681 1.00 96.25 84 HIS A C 1
ATOM 686 O O . HIS A 1 84 ? 53.724 11.881 -91.841 1.00 96.25 84 HIS A O 1
ATOM 692 N N . GLN A 1 85 ? 55.879 12.277 -92.353 1.00 96.94 85 GLN A N 1
ATOM 693 C CA . GLN A 1 85 ? 56.320 12.549 -90.984 1.00 96.94 85 GLN A CA 1
ATOM 694 C C . GLN A 1 85 ? 55.529 13.698 -90.354 1.00 96.94 85 GLN A C 1
ATOM 696 O O . GLN A 1 85 ? 55.032 13.556 -89.241 1.00 96.94 85 GLN A O 1
ATOM 701 N N . ASN A 1 86 ? 55.308 14.798 -91.076 1.00 96.62 86 ASN A N 1
ATOM 702 C CA . ASN A 1 86 ? 54.501 15.915 -90.581 1.00 96.62 86 ASN A CA 1
ATOM 703 C C . ASN A 1 86 ? 53.041 15.518 -90.309 1.00 96.62 86 ASN A C 1
ATOM 705 O O . ASN A 1 86 ? 52.461 15.935 -89.305 1.00 96.62 86 ASN A O 1
ATOM 709 N N . ARG A 1 87 ? 52.433 14.668 -91.149 1.00 96.88 87 ARG A N 1
ATOM 710 C CA . ARG A 1 87 ? 51.091 14.113 -90.879 1.00 96.88 87 ARG A CA 1
ATOM 711 C C . ARG A 1 87 ? 51.082 13.252 -89.616 1.00 96.88 87 ARG A C 1
ATOM 713 O O . ARG A 1 87 ? 50.159 13.374 -88.809 1.00 96.88 87 ARG A O 1
ATOM 720 N N . ILE A 1 88 ? 52.104 12.418 -89.428 1.00 97.44 88 ILE A N 1
ATOM 721 C CA . ILE A 1 88 ? 52.273 11.601 -88.222 1.00 97.44 88 ILE A CA 1
ATOM 722 C C . ILE A 1 88 ? 52.408 12.500 -86.984 1.00 97.44 88 ILE A C 1
ATOM 724 O O . ILE A 1 88 ? 51.668 12.319 -86.018 1.00 97.44 88 ILE A O 1
ATOM 728 N N . ILE A 1 89 ? 53.279 13.512 -87.032 1.00 96.94 89 ILE A N 1
ATOM 729 C CA . ILE A 1 89 ? 53.494 14.474 -85.941 1.00 96.94 89 ILE A CA 1
ATOM 730 C C . ILE A 1 89 ? 52.184 15.178 -85.579 1.00 96.94 89 ILE A C 1
ATOM 732 O O . ILE A 1 89 ? 51.799 15.185 -84.411 1.00 96.94 89 ILE A O 1
ATOM 736 N N . ASN A 1 90 ? 51.449 15.700 -86.565 1.00 96.88 90 ASN A N 1
ATOM 737 C CA . ASN A 1 90 ? 50.162 16.358 -86.331 1.00 96.88 90 ASN A CA 1
ATOM 738 C C . ASN A 1 90 ? 49.132 15.405 -85.703 1.00 96.88 90 ASN A C 1
ATOM 740 O O . ASN A 1 90 ? 48.368 15.800 -84.820 1.00 96.88 90 ASN A O 1
ATOM 744 N N . THR A 1 91 ? 49.128 14.134 -86.113 1.00 97.25 91 THR A N 1
ATOM 745 C CA . THR A 1 91 ? 48.248 13.106 -85.538 1.00 97.25 91 THR A CA 1
ATOM 746 C C . THR A 1 91 ? 48.592 12.845 -84.072 1.00 97.25 91 THR A C 1
ATOM 748 O O . THR A 1 91 ? 47.698 12.867 -83.223 1.00 97.25 91 THR A O 1
ATOM 751 N N . PHE A 1 92 ? 49.878 12.688 -83.744 1.00 98.00 92 PHE A N 1
ATOM 752 C CA . PHE A 1 92 ? 50.332 12.511 -82.363 1.00 98.00 92 PHE A CA 1
ATOM 753 C C . PHE A 1 92 ? 50.077 13.743 -81.492 1.00 98.00 92 PHE A C 1
ATOM 755 O O . PHE A 1 92 ? 49.644 13.607 -80.350 1.00 98.00 92 PHE A O 1
ATOM 762 N N . GLN A 1 93 ? 50.276 14.951 -82.019 1.00 97.38 93 GLN A N 1
ATOM 763 C CA . GLN A 1 93 ? 49.959 16.186 -81.301 1.00 97.38 93 GLN A CA 1
ATOM 764 C C . GLN A 1 93 ? 48.465 16.284 -80.981 1.00 97.38 93 GLN A C 1
ATOM 766 O O . GLN A 1 93 ? 48.095 16.633 -79.859 1.00 97.38 93 GLN A O 1
ATOM 771 N N . ASN A 1 94 ? 47.598 15.939 -81.935 1.00 97.38 94 ASN A N 1
ATOM 772 C CA . ASN A 1 94 ? 46.154 15.916 -81.718 1.00 97.38 94 ASN A CA 1
ATOM 773 C C . ASN A 1 94 ? 45.742 14.840 -80.703 1.00 97.38 94 ASN A C 1
ATOM 775 O O . ASN A 1 94 ? 44.918 15.119 -79.831 1.00 97.38 94 ASN A O 1
ATOM 779 N N . ALA A 1 95 ? 46.335 13.645 -80.765 1.00 97.31 95 ALA A N 1
ATOM 780 C CA . ALA A 1 95 ? 46.110 12.590 -79.777 1.00 97.31 95 ALA A CA 1
ATOM 781 C C . ALA A 1 95 ? 46.545 13.029 -78.366 1.00 97.31 95 ALA A C 1
ATOM 783 O O . ALA A 1 95 ? 45.778 12.889 -77.417 1.00 97.31 95 ALA A O 1
ATOM 784 N N . ASN A 1 96 ? 47.715 13.660 -78.232 1.00 97.31 96 ASN A N 1
ATOM 785 C CA . ASN A 1 96 ? 48.201 14.192 -76.957 1.00 97.31 96 ASN A CA 1
ATOM 786 C C . ASN A 1 96 ? 47.303 15.298 -76.393 1.00 97.31 96 ASN A C 1
ATOM 788 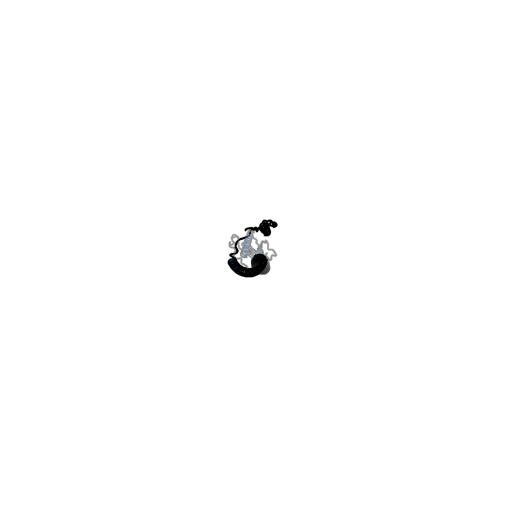O O . ASN A 1 96 ? 47.069 15.338 -75.187 1.00 97.31 96 ASN A O 1
ATOM 792 N N . LYS A 1 97 ? 46.765 16.184 -77.243 1.00 98.06 97 LYS A N 1
ATOM 793 C CA . LYS A 1 97 ? 45.779 17.188 -76.809 1.00 98.06 97 LYS A CA 1
ATOM 794 C C . LYS A 1 97 ? 44.526 16.521 -76.237 1.00 98.06 97 LYS A C 1
ATOM 796 O O . LYS A 1 97 ? 44.102 16.907 -75.154 1.00 98.06 97 LYS A O 1
ATOM 801 N N . ARG A 1 98 ? 43.991 15.495 -76.912 1.00 97.31 98 ARG A N 1
ATOM 802 C CA . ARG A 1 98 ? 42.821 14.729 -76.436 1.00 97.31 98 ARG A CA 1
ATOM 803 C C . ARG A 1 98 ? 43.092 14.008 -75.115 1.00 97.31 98 ARG A C 1
ATOM 805 O O . ARG A 1 98 ? 42.276 14.080 -74.205 1.00 97.31 98 ARG A O 1
ATOM 812 N N . LEU A 1 99 ? 44.256 13.374 -74.978 1.00 98.00 99 LEU A N 1
ATOM 813 C CA . LEU A 1 99 ? 44.645 12.712 -73.729 1.00 98.00 99 LEU A CA 1
ATOM 814 C C . LEU A 1 99 ? 44.792 13.705 -72.573 1.00 98.00 99 LEU A C 1
ATOM 816 O O . LEU A 1 99 ? 44.450 13.382 -71.440 1.00 98.00 99 LEU A O 1
ATOM 820 N N . ARG A 1 100 ? 45.286 14.923 -72.826 1.00 97.12 100 ARG A N 1
ATOM 821 C CA . ARG A 1 100 ? 45.356 15.970 -71.796 1.00 97.12 100 ARG A CA 1
ATOM 822 C C . ARG A 1 100 ? 43.968 16.425 -71.358 1.00 97.12 100 ARG A C 1
ATOM 824 O O . ARG A 1 100 ? 43.741 16.524 -70.159 1.00 97.12 100 ARG A O 1
ATOM 831 N N . THR A 1 101 ? 43.052 16.660 -72.299 1.00 97.50 101 THR A N 1
ATOM 832 C CA . THR A 1 101 ? 41.674 17.050 -71.960 1.00 97.50 101 THR A CA 1
ATOM 833 C C . THR A 1 101 ? 40.952 15.944 -71.195 1.00 97.50 101 THR A C 1
ATOM 835 O O . THR A 1 101 ? 40.320 16.224 -70.186 1.00 97.50 101 THR A O 1
ATOM 838 N N . GLU A 1 102 ? 41.113 14.684 -71.604 1.00 97.88 102 GLU A N 1
ATOM 839 C CA . GLU A 1 102 ? 40.499 13.547 -70.911 1.00 97.88 102 GLU A CA 1
ATOM 840 C C . GLU A 1 102 ? 41.067 13.353 -69.496 1.00 97.88 102 GLU A C 1
ATOM 842 O O . GLU A 1 102 ? 40.309 13.157 -68.548 1.00 97.88 102 GLU A O 1
ATOM 847 N N . ASN A 1 103 ? 42.387 13.472 -69.320 1.00 96.94 103 ASN A N 1
ATOM 848 C CA . ASN A 1 103 ? 43.004 13.418 -67.992 1.00 96.94 103 ASN A CA 1
ATOM 849 C C . ASN A 1 103 ? 42.517 14.553 -67.082 1.00 96.94 103 ASN A C 1
ATOM 851 O O . ASN A 1 103 ? 42.302 14.332 -65.891 1.00 96.94 103 ASN A O 1
ATOM 855 N N . GLU A 1 104 ? 42.331 15.755 -67.626 1.00 97.88 104 GLU A N 1
ATOM 856 C CA . GLU A 1 104 ? 41.814 16.892 -66.865 1.00 97.88 104 GLU A CA 1
ATOM 857 C C . GLU A 1 104 ? 40.354 16.670 -66.445 1.00 97.88 104 GLU A C 1
ATOM 859 O O . GLU A 1 104 ? 39.999 16.858 -65.283 1.00 97.88 104 GLU A O 1
ATOM 864 N N . GLU A 1 105 ? 39.512 16.158 -67.346 1.00 97.56 105 GLU A N 1
ATOM 865 C CA . GLU A 1 105 ? 38.140 15.765 -67.012 1.00 97.56 105 GLU A CA 1
ATOM 866 C C . GLU A 1 105 ? 38.093 14.677 -65.931 1.00 97.56 105 GLU A C 1
ATOM 868 O O . GLU A 1 105 ? 37.263 14.739 -65.022 1.00 97.56 105 GLU A O 1
ATOM 873 N N . GLN A 1 106 ? 38.983 13.683 -65.996 1.00 97.81 106 GLN A N 1
ATOM 874 C CA . GLN A 1 106 ? 39.077 12.638 -64.976 1.00 97.81 106 GLN A CA 1
ATOM 875 C C . GLN A 1 106 ? 39.521 13.199 -63.618 1.00 97.81 106 GLN A C 1
ATOM 877 O O . GLN A 1 106 ? 38.948 12.825 -62.593 1.00 97.81 106 GLN A O 1
ATOM 882 N N . ARG A 1 107 ? 40.483 14.130 -63.592 1.00 97.31 107 ARG A N 1
ATOM 883 C CA . ARG A 1 107 ? 40.906 14.826 -62.363 1.00 97.31 107 ARG A CA 1
ATOM 884 C C . ARG A 1 107 ? 39.769 15.632 -61.742 1.00 97.31 107 ARG A C 1
ATOM 886 O O . ARG A 1 107 ? 39.582 15.575 -60.525 1.00 97.31 107 ARG A O 1
ATOM 893 N N . ASN A 1 108 ? 38.975 16.314 -62.564 1.00 97.94 108 ASN A N 1
ATOM 894 C CA . ASN A 1 108 ? 37.810 17.063 -62.097 1.00 97.94 108 ASN A CA 1
ATOM 895 C C . ASN A 1 108 ? 36.743 16.125 -61.518 1.00 97.94 108 ASN A C 1
ATOM 897 O O . ASN A 1 108 ? 36.317 16.323 -60.382 1.00 97.94 108 ASN A O 1
ATOM 901 N N . LYS A 1 109 ? 36.411 15.030 -62.218 1.00 98.44 109 LYS A N 1
ATOM 902 C CA . LYS A 1 109 ? 35.481 13.999 -61.715 1.00 98.44 109 LYS A CA 1
ATOM 903 C C . LYS A 1 109 ? 35.947 13.392 -60.392 1.00 98.44 109 LYS A C 1
ATOM 905 O O . LYS A 1 109 ? 35.144 13.202 -59.483 1.00 98.44 109 LYS A O 1
ATOM 910 N N . TYR A 1 110 ? 37.241 13.097 -60.264 1.00 98.25 110 TYR A N 1
ATOM 911 C CA . TYR A 1 110 ? 37.809 12.585 -59.017 1.00 98.25 110 TYR A CA 1
ATOM 912 C C . TYR A 1 110 ? 37.676 13.603 -57.876 1.00 98.25 110 TYR A C 1
ATOM 914 O O . TYR A 1 110 ? 37.292 13.241 -56.766 1.00 98.25 110 TYR A O 1
ATOM 922 N N . THR A 1 111 ? 37.929 14.882 -58.157 1.00 97.81 111 THR A N 1
ATOM 923 C CA . THR A 1 111 ? 37.795 15.968 -57.175 1.00 97.81 111 THR A CA 1
ATOM 924 C C . THR A 1 111 ? 36.344 16.147 -56.717 1.00 97.81 111 THR A C 1
ATOM 926 O O . THR A 1 111 ? 36.095 16.253 -55.517 1.00 97.81 111 THR A O 1
ATOM 929 N N . GLU A 1 112 ? 35.373 16.107 -57.633 1.00 98.19 112 GLU A N 1
ATOM 930 C CA . GLU A 1 112 ? 33.941 16.176 -57.303 1.00 98.19 112 GLU A CA 1
ATOM 931 C C . GLU A 1 112 ? 33.488 14.980 -56.456 1.00 98.19 112 GLU A C 1
ATOM 933 O O . GLU A 1 112 ? 32.810 15.146 -55.438 1.00 98.19 112 GLU A O 1
ATOM 938 N N . LEU A 1 113 ? 33.904 13.764 -56.829 1.00 98.25 113 LEU A N 1
ATOM 939 C CA . LEU A 1 113 ? 33.616 12.558 -56.052 1.00 98.25 113 LEU A CA 1
ATOM 940 C C . LEU A 1 113 ? 34.225 12.636 -54.650 1.00 98.25 113 LEU A C 1
ATOM 942 O O . LEU A 1 113 ? 33.567 12.265 -53.677 1.00 98.25 113 LEU A O 1
ATOM 946 N N . GLN A 1 114 ? 35.447 13.155 -54.529 1.00 97.50 114 GLN A N 1
ATOM 947 C CA . GLN A 1 114 ? 36.106 13.345 -53.242 1.00 97.50 114 GLN A CA 1
ATOM 948 C C . GLN A 1 114 ? 35.330 14.332 -52.357 1.00 97.50 114 GLN A C 1
ATOM 950 O O . GLN A 1 114 ? 35.030 14.018 -51.204 1.00 97.50 114 GLN A O 1
ATOM 955 N N . GLN A 1 115 ? 34.911 15.474 -52.911 1.00 97.88 115 GLN A N 1
ATOM 956 C CA . GLN A 1 115 ? 34.067 16.441 -52.202 1.00 97.88 115 GLN A CA 1
ATOM 957 C C . GLN A 1 115 ? 32.733 15.822 -51.760 1.00 97.88 115 GLN A C 1
ATOM 959 O O . GLN A 1 115 ? 32.295 16.036 -50.628 1.00 97.88 115 GLN A O 1
ATOM 964 N N . HIS A 1 116 ? 32.102 15.009 -52.613 1.00 98.06 116 HIS A N 1
ATOM 965 C CA . HIS A 1 116 ? 30.858 14.319 -52.276 1.00 98.06 116 HIS A CA 1
ATOM 966 C C . HIS A 1 116 ? 31.048 13.298 -51.143 1.00 98.06 116 HIS A C 1
ATOM 968 O O . HIS A 1 116 ? 30.228 13.225 -50.225 1.00 98.06 116 HIS A O 1
ATOM 974 N N . ILE A 1 117 ? 32.144 12.531 -51.159 1.00 98.25 117 ILE A N 1
ATOM 975 C CA . ILE A 1 117 ? 32.500 11.603 -50.076 1.00 98.25 117 ILE A CA 1
ATOM 976 C C . ILE A 1 117 ? 32.664 12.358 -48.754 1.00 98.25 117 ILE A C 1
ATOM 978 O O . ILE A 1 117 ? 32.137 11.919 -47.729 1.00 98.25 117 ILE A O 1
ATOM 982 N N . ASP A 1 118 ? 33.343 13.502 -48.764 1.00 97.81 118 ASP A N 1
ATOM 983 C CA . ASP A 1 118 ? 33.577 14.282 -47.549 1.00 97.81 118 ASP A CA 1
ATOM 984 C C . ASP A 1 118 ? 32.288 14.958 -47.040 1.00 97.81 118 ASP A C 1
ATOM 986 O O . ASP A 1 118 ? 32.027 14.980 -45.831 1.00 97.81 118 ASP A O 1
ATOM 990 N N . ALA A 1 119 ? 31.399 15.394 -47.937 1.00 97.88 119 ALA A N 1
ATOM 991 C CA . ALA A 1 119 ? 30.063 15.877 -47.581 1.00 97.88 119 ALA A CA 1
ATOM 992 C C . ALA A 1 119 ? 29.190 14.771 -46.953 1.00 97.88 119 ALA A C 1
ATOM 994 O O . ALA A 1 119 ? 28.497 15.001 -45.960 1.00 97.88 119 ALA A O 1
ATOM 995 N N . MET A 1 120 ? 29.248 13.544 -47.480 1.00 98.06 120 MET A N 1
ATOM 996 C CA . MET A 1 120 ? 28.535 12.408 -46.887 1.00 98.06 120 MET A CA 1
ATOM 997 C C . MET A 1 120 ? 29.097 12.042 -45.512 1.00 98.06 120 MET A C 1
ATOM 999 O O . MET A 1 120 ? 28.322 11.848 -44.577 1.00 98.06 120 MET A O 1
ATOM 1003 N N . LYS A 1 121 ? 30.428 12.009 -45.352 1.00 98.06 121 LYS A N 1
ATOM 1004 C CA . LYS A 1 121 ? 31.077 11.735 -44.059 1.00 98.06 121 LYS A CA 1
ATOM 1005 C C . LYS A 1 121 ? 30.698 12.762 -42.996 1.00 98.06 121 LYS A C 1
ATOM 1007 O O . LYS A 1 121 ? 30.405 12.386 -41.864 1.00 98.06 121 LYS A O 1
ATOM 1012 N N . THR A 1 122 ? 30.675 14.049 -43.344 1.00 97.31 122 THR A N 1
ATOM 1013 C CA . THR A 1 122 ? 30.298 15.114 -42.398 1.00 97.31 122 THR A CA 1
ATOM 1014 C C . THR A 1 122 ? 28.818 15.041 -42.026 1.00 97.31 122 THR A C 1
ATOM 1016 O O . THR A 1 122 ? 28.472 15.171 -40.848 1.00 97.31 122 THR A O 1
ATOM 1019 N N . LYS A 1 123 ? 27.938 14.749 -42.993 1.00 98.06 123 LYS A N 1
ATOM 1020 C CA . LYS A 1 123 ? 26.510 14.524 -42.737 1.00 98.06 123 LYS A CA 1
ATOM 1021 C C . LYS A 1 123 ? 26.285 13.328 -41.812 1.00 98.06 123 LYS A C 1
ATOM 1023 O O . LYS A 1 123 ? 25.544 13.466 -40.838 1.00 98.06 123 LYS A O 1
ATOM 1028 N N . GLU A 1 124 ? 26.950 12.205 -42.065 1.00 97.69 124 GLU A N 1
ATOM 1029 C CA . GLU A 1 124 ? 26.833 11.003 -41.234 1.00 97.69 124 GLU A CA 1
ATOM 1030 C C . GLU A 1 124 ? 27.377 11.243 -39.821 1.00 97.69 124 GLU A C 1
ATOM 1032 O O . GLU A 1 124 ? 26.696 10.946 -38.843 1.00 97.69 124 GLU A O 1
ATOM 1037 N N . ALA A 1 125 ? 28.533 11.901 -39.685 1.00 97.62 125 ALA A N 1
ATOM 1038 C CA . ALA A 1 125 ? 29.072 12.287 -38.381 1.00 97.62 125 ALA A CA 1
ATOM 1039 C C . ALA A 1 125 ? 28.089 13.172 -37.593 1.00 97.62 125 ALA A C 1
ATOM 1041 O O . ALA A 1 125 ? 27.861 12.950 -36.404 1.00 97.62 125 ALA A O 1
ATOM 1042 N N . SER A 1 126 ? 27.441 14.138 -38.255 1.00 97.81 126 SER A N 1
ATOM 1043 C CA . SER A 1 126 ? 26.432 14.989 -37.611 1.00 97.81 126 SER A CA 1
ATOM 1044 C C . SER A 1 126 ? 25.197 14.206 -37.150 1.00 97.81 126 SER A C 1
ATOM 1046 O O . SER A 1 126 ? 24.598 14.545 -36.127 1.00 97.81 126 SER A O 1
ATOM 1048 N N . LYS A 1 127 ? 24.816 13.155 -37.886 1.00 98.38 127 LYS A N 1
ATOM 1049 C CA . LYS A 1 127 ? 23.697 12.272 -37.549 1.00 98.38 127 LYS A CA 1
ATOM 1050 C C . LYS A 1 127 ? 24.042 11.408 -36.338 1.00 98.38 127 LYS A C 1
ATOM 1052 O O . LYS A 1 127 ? 23.280 11.414 -35.376 1.00 98.38 127 LYS A O 1
ATOM 1057 N N . ILE A 1 128 ? 25.227 10.796 -36.335 1.00 98.06 128 ILE A N 1
ATOM 1058 C CA . ILE A 1 128 ? 25.749 10.004 -35.212 1.00 98.06 128 ILE A CA 1
ATOM 1059 C C . ILE A 1 128 ? 25.796 10.841 -33.929 1.00 98.06 128 ILE A C 1
ATOM 1061 O O . ILE A 1 128 ? 25.329 10.389 -32.889 1.00 98.06 128 ILE A O 1
ATOM 1065 N N . ILE A 1 129 ? 26.287 12.084 -33.989 1.00 98.19 129 ILE A N 1
ATOM 1066 C CA . ILE A 1 129 ? 26.339 12.971 -32.812 1.00 98.19 129 ILE A CA 1
ATOM 1067 C C . ILE A 1 129 ? 24.931 13.259 -32.268 1.00 98.19 129 ILE A C 1
ATOM 1069 O O . ILE A 1 129 ? 24.718 13.261 -31.054 1.00 98.19 129 ILE A O 1
ATOM 1073 N N . LYS A 1 130 ? 23.952 13.499 -33.152 1.00 98.12 130 LYS A N 1
ATOM 1074 C CA . LYS A 1 130 ? 22.557 13.727 -32.743 1.00 98.12 130 LYS A CA 1
ATOM 1075 C C . LYS A 1 130 ? 21.954 12.481 -32.096 1.00 98.12 130 LYS A C 1
ATOM 1077 O O . LYS A 1 130 ? 21.309 12.603 -31.059 1.00 98.12 130 LYS A O 1
ATOM 1082 N N . GLU A 1 131 ? 22.183 11.306 -32.675 1.00 98.06 131 GLU A N 1
ATOM 1083 C CA . GLU A 1 131 ? 21.707 10.027 -32.137 1.00 98.06 131 GLU A CA 1
ATOM 1084 C C . GLU A 1 131 ? 22.341 9.713 -30.777 1.00 98.06 131 GLU A C 1
ATOM 1086 O O . GLU A 1 131 ? 21.627 9.370 -29.837 1.00 98.06 131 GLU A O 1
ATOM 1091 N N . GLN A 1 132 ? 23.650 9.930 -30.628 1.00 97.75 132 GLN A N 1
ATOM 1092 C CA . GLN A 1 132 ? 24.354 9.765 -29.354 1.00 97.75 132 GLN A CA 1
ATOM 1093 C C . GLN A 1 132 ? 23.801 10.690 -28.271 1.00 97.75 132 GLN A C 1
ATOM 1095 O O . GLN A 1 132 ? 23.586 10.248 -27.147 1.00 97.75 132 GLN A O 1
ATOM 1100 N N . LYS A 1 133 ? 23.510 11.953 -28.606 1.00 98.12 133 LYS A N 1
ATOM 1101 C CA . LYS A 1 133 ? 22.900 12.890 -27.655 1.00 98.12 133 LYS A CA 1
ATOM 1102 C C . LYS A 1 133 ? 21.520 12.412 -27.191 1.00 98.12 133 LYS A C 1
ATOM 1104 O O . LYS A 1 133 ? 21.233 12.416 -25.997 1.00 98.12 133 LYS A O 1
ATOM 1109 N N . VAL A 1 134 ? 20.676 11.961 -28.120 1.00 98.25 134 VAL A N 1
ATOM 1110 C CA . VAL A 1 134 ? 19.357 11.403 -27.775 1.00 98.25 134 VAL A CA 1
ATOM 1111 C C . VAL A 1 134 ? 19.508 10.160 -26.897 1.00 98.25 134 VAL A C 1
ATOM 1113 O O . VAL A 1 134 ? 18.778 10.010 -25.919 1.00 98.25 134 VAL A O 1
ATOM 1116 N N . GLN A 1 135 ? 20.477 9.293 -27.194 1.00 98.25 135 GLN A N 1
ATOM 1117 C CA . GLN A 1 135 ? 20.761 8.106 -26.392 1.00 98.25 135 GLN A CA 1
ATOM 1118 C C . GLN A 1 135 ? 21.176 8.468 -24.959 1.00 98.25 135 GLN A C 1
ATOM 1120 O O . GLN A 1 135 ? 20.650 7.881 -24.014 1.00 98.25 135 GLN A O 1
ATOM 1125 N N . THR A 1 136 ? 22.069 9.446 -24.779 1.00 98.19 136 THR A N 1
ATOM 1126 C CA . THR A 1 136 ? 22.486 9.895 -23.441 1.00 98.19 136 THR A CA 1
ATOM 1127 C C . THR A 1 136 ? 21.332 10.521 -22.662 1.00 98.19 136 THR A C 1
ATOM 1129 O O . THR A 1 136 ? 21.173 10.244 -21.472 1.00 98.19 136 THR A O 1
ATOM 1132 N N . ASP A 1 137 ? 20.484 11.306 -23.333 1.00 98.19 137 ASP A N 1
ATOM 1133 C CA . ASP A 1 137 ? 19.319 11.934 -22.709 1.00 98.19 137 ASP A CA 1
ATOM 1134 C C . ASP A 1 137 ? 18.311 10.866 -22.253 1.00 98.19 137 ASP A C 1
ATOM 1136 O O . ASP A 1 137 ? 17.879 10.879 -21.098 1.00 98.19 137 ASP A O 1
ATOM 1140 N N . LEU A 1 138 ? 17.997 9.884 -23.105 1.00 98.31 138 LEU A N 1
ATOM 1141 C CA . LEU A 1 138 ? 17.119 8.764 -22.750 1.00 98.31 138 LEU A CA 1
ATOM 1142 C C . LEU A 1 138 ? 17.686 7.919 -21.606 1.00 98.31 138 LEU A C 1
ATOM 1144 O O . LEU A 1 138 ? 16.941 7.530 -20.709 1.00 98.31 138 LEU A O 1
ATOM 1148 N N . GLN A 1 139 ? 18.997 7.671 -21.595 1.00 98.31 139 GLN A N 1
ATOM 1149 C CA . GLN A 1 139 ? 19.645 6.918 -20.524 1.00 98.31 139 GLN A CA 1
ATOM 1150 C C . GLN A 1 139 ? 19.541 7.652 -19.179 1.00 98.31 139 GLN A C 1
ATOM 1152 O O . GLN A 1 139 ? 19.222 7.036 -18.164 1.00 98.31 139 GLN A O 1
ATOM 1157 N N . SER A 1 140 ? 19.726 8.976 -19.176 1.00 98.12 140 SER A N 1
ATOM 1158 C CA . SER A 1 140 ? 19.559 9.793 -17.969 1.00 98.12 140 SER A CA 1
ATOM 1159 C C . SER A 1 140 ? 18.115 9.783 -17.445 1.00 98.12 140 SER A C 1
ATOM 1161 O O . SER A 1 140 ? 17.891 9.668 -16.237 1.00 98.12 140 SER A O 1
ATOM 1163 N N . GLN A 1 141 ? 17.125 9.834 -18.346 1.00 98.56 141 GLN A N 1
ATOM 1164 C CA . GLN A 1 141 ? 15.710 9.755 -17.985 1.00 98.56 141 GLN A CA 1
ATOM 1165 C C . GLN A 1 141 ? 15.353 8.382 -17.417 1.00 98.56 141 GLN A C 1
ATOM 1167 O O . GLN A 1 141 ? 14.667 8.317 -16.397 1.00 98.56 141 GLN A O 1
ATOM 1172 N N . LEU A 1 142 ? 15.850 7.302 -18.029 1.00 98.56 142 LEU A N 1
ATOM 1173 C CA . LEU A 1 142 ? 15.627 5.939 -17.556 1.00 98.56 142 LEU A CA 1
ATOM 1174 C C . LEU A 1 142 ? 16.119 5.781 -16.113 1.00 98.56 142 LEU A C 1
ATOM 1176 O O . LEU A 1 142 ? 15.326 5.427 -15.239 1.00 98.56 142 LEU A O 1
ATOM 1180 N N . SER A 1 143 ? 17.362 6.175 -15.828 1.00 98.38 143 SER A N 1
ATOM 1181 C CA . SER A 1 143 ? 17.910 6.120 -14.467 1.00 98.38 143 SER A CA 1
ATOM 1182 C C . SER A 1 143 ? 17.113 6.968 -13.468 1.00 98.38 143 SER A C 1
ATOM 1184 O O . SER A 1 143 ? 16.876 6.544 -12.337 1.00 98.38 143 SER A O 1
ATOM 1186 N N . ALA A 1 144 ? 16.628 8.148 -13.871 1.00 98.31 144 ALA A N 1
ATOM 1187 C CA . ALA A 1 144 ? 15.772 8.968 -13.013 1.00 98.31 144 ALA A CA 1
ATOM 1188 C C . ALA A 1 144 ? 14.413 8.299 -12.722 1.00 98.31 144 ALA A C 1
ATOM 1190 O O . ALA A 1 144 ? 13.891 8.409 -11.609 1.00 98.31 144 ALA A O 1
ATOM 1191 N N . THR A 1 145 ? 13.826 7.606 -13.701 1.00 98.12 145 THR A N 1
ATOM 1192 C CA . THR A 1 145 ? 12.570 6.865 -13.507 1.00 98.12 145 THR A CA 1
ATOM 1193 C C . THR A 1 145 ? 12.746 5.619 -12.643 1.00 98.12 145 THR A C 1
ATOM 1195 O O . THR A 1 145 ? 11.881 5.346 -11.813 1.00 98.12 145 THR A O 1
ATOM 1198 N N . GLU A 1 146 ? 13.874 4.916 -12.761 1.00 98.56 146 GLU A N 1
ATOM 1199 C CA . GLU A 1 146 ? 14.220 3.769 -11.912 1.00 98.56 146 GLU A CA 1
ATOM 1200 C C . GLU A 1 146 ? 14.334 4.182 -10.439 1.00 98.56 146 GLU A C 1
ATOM 1202 O O . GLU A 1 146 ? 13.737 3.546 -9.569 1.00 98.56 146 GLU A O 1
ATOM 1207 N N . LEU A 1 147 ? 14.991 5.314 -10.157 1.00 98.38 147 LEU A N 1
ATOM 1208 C CA . LEU A 1 147 ? 15.080 5.860 -8.799 1.00 98.38 147 LEU A CA 1
ATOM 1209 C C . LEU A 1 147 ? 13.701 6.193 -8.209 1.00 98.38 147 LEU A C 1
ATOM 1211 O O . LEU A 1 147 ? 13.413 5.831 -7.066 1.00 98.38 147 LEU A O 1
ATOM 1215 N N . LYS A 1 148 ? 12.822 6.836 -8.990 1.00 98.62 148 LYS A N 1
ATOM 1216 C CA . LYS A 1 148 ? 11.444 7.141 -8.561 1.00 98.62 148 LYS A CA 1
ATOM 1217 C C . LYS A 1 148 ? 10.626 5.875 -8.310 1.00 98.62 148 LYS A C 1
ATOM 1219 O O . LYS A 1 148 ? 9.834 5.831 -7.369 1.00 98.62 148 LYS A O 1
ATOM 1224 N N . LEU A 1 149 ? 10.808 4.847 -9.138 1.00 98.62 149 LEU A N 1
ATOM 1225 C CA . LEU A 1 149 ? 10.146 3.558 -8.964 1.00 98.62 149 LEU A CA 1
ATOM 1226 C C . LEU A 1 149 ? 10.571 2.894 -7.648 1.00 98.62 149 LEU A C 1
ATOM 1228 O O . LEU A 1 149 ? 9.723 2.388 -6.912 1.00 98.62 149 LEU A O 1
ATOM 1232 N N . ASP A 1 150 ? 11.860 2.923 -7.323 1.00 98.50 150 ASP A N 1
ATOM 1233 C CA . ASP A 1 150 ? 12.368 2.352 -6.077 1.00 98.50 150 ASP A CA 1
ATOM 1234 C C . ASP A 1 150 ? 11.913 3.132 -4.838 1.00 98.50 150 ASP A C 1
ATOM 1236 O O . ASP A 1 150 ? 11.584 2.528 -3.813 1.00 98.50 150 ASP A O 1
ATOM 1240 N N . GLU A 1 151 ? 11.815 4.458 -4.918 1.00 98.62 151 GLU A N 1
ATOM 1241 C CA . GLU A 1 151 ? 11.238 5.282 -3.851 1.00 98.62 151 GLU A CA 1
ATOM 1242 C C . GLU A 1 151 ? 9.745 4.979 -3.627 1.00 98.62 151 GLU A C 1
ATOM 1244 O O . GLU A 1 151 ? 9.300 4.797 -2.484 1.00 98.62 151 GLU A O 1
ATOM 1249 N N . ALA A 1 152 ? 8.975 4.846 -4.711 1.00 98.50 152 ALA A N 1
ATOM 1250 C CA . ALA A 1 152 ? 7.568 4.465 -4.645 1.00 98.50 152 ALA A CA 1
ATOM 1251 C C . ALA A 1 152 ? 7.390 3.075 -4.011 1.00 98.50 152 ALA A C 1
ATOM 1253 O O . ALA A 1 152 ? 6.555 2.910 -3.118 1.00 98.50 152 ALA A O 1
ATOM 1254 N N . LYS A 1 153 ? 8.222 2.089 -4.385 1.00 98.69 153 LYS A N 1
ATOM 1255 C CA . LYS A 1 153 ? 8.217 0.747 -3.773 1.00 98.69 153 LYS A CA 1
ATOM 1256 C C . LYS A 1 153 ? 8.465 0.800 -2.264 1.00 98.69 153 LYS A C 1
ATOM 1258 O O . LYS A 1 153 ? 7.722 0.176 -1.507 1.00 98.69 153 LYS A O 1
ATOM 1263 N N . ARG A 1 154 ? 9.462 1.570 -1.808 1.00 98.50 154 ARG A N 1
ATOM 1264 C CA . ARG A 1 154 ? 9.747 1.737 -0.367 1.00 98.50 154 ARG A CA 1
ATOM 1265 C C . ARG A 1 154 ? 8.573 2.377 0.374 1.00 98.50 154 ARG A C 1
ATOM 1267 O O . ARG A 1 154 ? 8.263 1.983 1.497 1.00 98.50 154 ARG A O 1
ATOM 1274 N N . THR A 1 155 ? 7.905 3.346 -0.247 1.00 98.62 155 THR A N 1
ATOM 1275 C CA . THR A 1 155 ? 6.725 4.002 0.336 1.00 98.62 155 THR A CA 1
ATOM 1276 C C . THR A 1 155 ? 5.550 3.033 0.467 1.00 98.62 155 THR A C 1
ATOM 1278 O O . THR A 1 155 ? 4.932 2.974 1.529 1.00 98.62 155 THR A O 1
ATOM 1281 N N . ILE A 1 156 ? 5.289 2.213 -0.556 1.00 98.69 156 ILE A N 1
ATOM 1282 C CA . ILE A 1 156 ? 4.250 1.172 -0.516 1.00 98.69 156 ILE A CA 1
ATOM 1283 C C . ILE A 1 156 ? 4.529 0.158 0.600 1.00 98.69 156 ILE A C 1
ATOM 1285 O O . ILE A 1 156 ? 3.619 -0.184 1.356 1.00 98.69 156 ILE A O 1
ATOM 1289 N N . GLN A 1 157 ? 5.778 -0.295 0.749 1.00 98.75 157 GLN A N 1
ATOM 1290 C CA . GLN A 1 157 ? 6.160 -1.210 1.832 1.00 98.75 157 GLN A CA 1
ATOM 1291 C C . GLN A 1 157 ? 5.889 -0.598 3.212 1.00 98.75 157 GLN A C 1
ATOM 1293 O O . GLN A 1 157 ? 5.279 -1.246 4.061 1.00 98.75 157 GLN A O 1
ATOM 1298 N N . ARG A 1 158 ? 6.257 0.674 3.417 1.00 98.75 158 ARG A N 1
ATOM 1299 C CA . ARG A 1 158 ? 5.994 1.389 4.676 1.00 98.75 158 ARG A CA 1
ATOM 1300 C C . ARG A 1 158 ? 4.497 1.484 4.980 1.00 98.75 158 ARG A C 1
ATOM 1302 O O . ARG A 1 158 ? 4.077 1.145 6.081 1.00 98.75 158 ARG A O 1
ATOM 1309 N N . MET A 1 159 ? 3.690 1.881 3.995 1.00 98.62 159 MET A N 1
ATOM 1310 C CA . MET A 1 159 ? 2.232 1.966 4.144 1.00 98.62 159 MET A CA 1
ATOM 1311 C C . MET A 1 159 ? 1.591 0.600 4.420 1.00 98.62 159 MET A C 1
ATOM 1313 O O . MET A 1 159 ? 0.620 0.520 5.168 1.00 98.62 159 MET A O 1
ATOM 1317 N N . THR A 1 160 ? 2.141 -0.474 3.848 1.00 98.62 160 THR A N 1
ATOM 1318 C CA . THR A 1 160 ? 1.676 -1.845 4.101 1.00 98.62 160 THR A CA 1
ATOM 1319 C C . THR A 1 160 ? 1.897 -2.229 5.563 1.00 98.62 160 THR A C 1
ATOM 1321 O O . THR A 1 160 ? 0.957 -2.660 6.224 1.00 98.62 160 THR A O 1
ATOM 1324 N N . MET A 1 161 ? 3.090 -1.970 6.106 1.00 98.19 161 MET A N 1
ATOM 1325 C CA . MET A 1 161 ? 3.389 -2.230 7.519 1.00 98.19 161 MET A CA 1
ATOM 1326 C C . MET A 1 161 ? 2.516 -1.392 8.467 1.00 98.19 161 MET A C 1
ATOM 1328 O O . MET A 1 161 ? 2.019 -1.903 9.469 1.00 98.19 161 MET A O 1
ATOM 1332 N N . GLU A 1 162 ? 2.288 -0.112 8.153 1.00 98.62 162 GLU A N 1
ATOM 1333 C CA . GLU A 1 162 ? 1.392 0.747 8.941 1.00 98.62 162 GLU A CA 1
ATOM 1334 C C . GLU A 1 162 ? -0.063 0.265 8.911 1.00 98.62 162 GLU A C 1
ATOM 1336 O O . GLU A 1 162 ? -0.774 0.373 9.913 1.00 98.62 162 GLU A O 1
ATOM 1341 N N . LYS A 1 163 ? -0.524 -0.256 7.768 1.00 98.62 163 LYS A N 1
ATOM 1342 C CA . LYS A 1 163 ? -1.858 -0.849 7.642 1.00 98.62 163 LYS A CA 1
ATOM 1343 C C . LYS A 1 163 ? -1.983 -2.080 8.538 1.00 98.62 163 LYS A C 1
ATOM 1345 O O . LYS A 1 163 ? -2.935 -2.150 9.308 1.00 98.62 163 LYS A O 1
ATOM 1350 N N . GLU A 1 164 ? -1.024 -3.002 8.470 1.00 98.62 164 GLU A N 1
ATOM 1351 C CA . GLU A 1 164 ? -1.010 -4.214 9.300 1.00 98.62 164 GLU A CA 1
ATOM 1352 C C . GLU A 1 164 ? -1.004 -3.881 10.797 1.00 98.62 164 GLU A C 1
ATOM 1354 O O . GLU A 1 164 ? -1.699 -4.519 11.586 1.00 98.62 164 GLU A O 1
ATOM 1359 N N . ASP A 1 165 ? -0.263 -2.849 11.206 1.00 98.56 165 ASP A N 1
ATOM 1360 C CA . ASP A 1 165 ? -0.241 -2.410 12.599 1.00 98.56 165 ASP A CA 1
ATOM 1361 C C . ASP A 1 165 ? -1.588 -1.840 13.066 1.00 98.56 165 ASP A C 1
ATOM 1363 O O . ASP A 1 165 ? -2.104 -2.210 14.127 1.00 98.56 165 ASP A O 1
ATOM 1367 N N . LYS A 1 166 ? -2.212 -0.994 12.237 1.00 98.62 166 LYS A N 1
ATOM 1368 C CA . LYS A 1 166 ? -3.560 -0.471 12.499 1.00 98.62 166 LYS A CA 1
ATOM 1369 C C . LYS A 1 166 ? -4.598 -1.591 12.555 1.00 98.62 166 LYS A C 1
ATOM 1371 O O . LYS A 1 166 ? -5.478 -1.542 13.409 1.00 98.62 166 LYS A O 1
ATOM 1376 N N . GLU A 1 167 ? -4.480 -2.600 11.699 1.00 98.69 167 GLU A N 1
ATOM 1377 C CA . GLU A 1 167 ? -5.369 -3.764 11.668 1.00 98.69 167 GLU A CA 1
ATOM 1378 C C . GLU A 1 167 ? -5.237 -4.606 12.945 1.00 98.69 167 GLU A C 1
ATOM 1380 O O . GLU A 1 167 ? -6.243 -4.920 13.583 1.00 98.69 167 GLU A O 1
ATOM 1385 N N . ARG A 1 168 ? -4.008 -4.848 13.428 1.00 98.56 168 ARG A N 1
ATOM 1386 C CA . ARG A 1 168 ? -3.785 -5.463 14.751 1.00 98.56 168 ARG A CA 1
ATOM 1387 C C . ARG A 1 168 ? -4.436 -4.659 15.878 1.00 98.56 168 ARG A C 1
ATOM 1389 O O . ARG A 1 168 ? -5.068 -5.239 16.761 1.00 98.56 168 ARG A O 1
ATOM 1396 N N . LYS A 1 169 ? -4.310 -3.329 15.852 1.00 98.69 169 LYS A N 1
ATOM 1397 C CA . LYS A 1 169 ? -4.904 -2.452 16.872 1.00 98.69 169 LYS A CA 1
ATOM 1398 C C . LYS A 1 169 ? -6.435 -2.466 16.836 1.00 98.69 169 LYS A C 1
ATOM 1400 O O . LYS A 1 169 ? -7.049 -2.462 17.900 1.00 98.69 169 LYS A O 1
ATOM 1405 N N . ILE A 1 170 ? -7.044 -2.508 15.650 1.00 98.69 170 ILE A N 1
ATOM 1406 C CA . ILE A 1 170 ? -8.499 -2.657 15.491 1.00 98.69 170 ILE A CA 1
ATOM 1407 C C . ILE A 1 170 ? -8.962 -3.980 16.106 1.00 98.69 170 ILE A C 1
ATOM 1409 O O . ILE A 1 170 ? -9.832 -3.958 16.972 1.00 98.69 170 ILE A O 1
ATOM 1413 N N . ASN A 1 171 ? -8.315 -5.098 15.769 1.00 98.50 171 ASN A N 1
ATOM 1414 C CA . ASN A 1 171 ? -8.678 -6.416 16.306 1.00 98.50 171 ASN A CA 1
ATOM 1415 C C . ASN A 1 171 ? -8.582 -6.468 17.845 1.00 98.50 171 ASN A C 1
ATOM 1417 O O . ASN A 1 171 ? -9.431 -7.055 18.524 1.00 98.50 171 ASN A O 1
ATOM 1421 N N . GLN A 1 172 ? -7.572 -5.807 18.426 1.00 98.56 172 GLN A N 1
ATOM 1422 C CA . GLN A 1 172 ? -7.456 -5.684 19.881 1.00 98.56 172 GLN A CA 1
ATOM 1423 C C . GLN A 1 172 ? -8.604 -4.856 20.481 1.00 98.56 172 GLN A C 1
ATOM 1425 O O . GLN A 1 172 ? -9.167 -5.233 21.509 1.00 98.56 172 GLN A O 1
ATOM 1430 N N . LEU A 1 173 ? -8.969 -3.735 19.852 1.00 98.44 173 LEU A N 1
ATOM 1431 C CA . LEU A 1 173 ? -10.078 -2.894 20.310 1.00 98.44 173 LEU A CA 1
ATOM 1432 C C . LEU A 1 173 ? -11.425 -3.619 20.223 1.00 98.44 173 LEU A C 1
ATOM 1434 O O . LEU A 1 173 ? -12.238 -3.485 21.134 1.00 98.44 173 LEU A O 1
ATOM 1438 N N . GLU A 1 174 ? -11.652 -4.418 19.182 1.00 98.56 174 GLU A N 1
ATOM 1439 C CA . GLU A 1 174 ? -12.854 -5.246 19.045 1.00 98.56 174 GLU A CA 1
ATOM 1440 C C . GLU A 1 174 ? -12.964 -6.292 20.162 1.00 98.56 174 GLU A C 1
ATOM 1442 O O . GLU A 1 174 ? -14.041 -6.485 20.735 1.00 98.56 174 GLU A O 1
ATOM 1447 N N . THR A 1 175 ? -11.838 -6.912 20.529 1.00 98.12 175 THR A N 1
ATOM 1448 C CA . THR A 1 175 ? -11.770 -7.847 21.661 1.00 98.12 175 THR A CA 1
ATOM 1449 C C . THR A 1 175 ? -12.131 -7.143 22.969 1.00 98.12 175 THR A C 1
ATOM 1451 O O . THR A 1 175 ? -13.034 -7.587 23.680 1.00 98.12 175 THR A O 1
ATOM 1454 N N . ASN A 1 176 ? -11.512 -5.991 23.241 1.00 98.19 176 ASN A N 1
ATOM 1455 C CA . ASN A 1 176 ? -11.798 -5.196 24.438 1.00 98.19 176 ASN A CA 1
ATOM 1456 C C . ASN A 1 176 ? -13.272 -4.751 24.491 1.00 98.19 176 ASN A C 1
ATOM 1458 O O . ASN A 1 176 ? -13.897 -4.761 25.550 1.00 98.19 176 ASN A O 1
ATOM 1462 N N . LEU A 1 177 ? -13.862 -4.384 23.350 1.00 98.31 177 LEU A N 1
ATOM 1463 C CA . LEU A 1 177 ? -15.267 -3.981 23.264 1.00 98.31 177 LEU A CA 1
ATOM 1464 C C . LEU A 1 177 ? -16.211 -5.151 23.587 1.00 98.31 177 LEU A C 1
ATOM 1466 O O . LEU A 1 177 ? -17.218 -4.969 24.271 1.00 98.31 177 LEU A O 1
ATOM 1470 N N . SER A 1 178 ? -15.874 -6.364 23.145 1.00 97.69 178 SER A N 1
ATOM 1471 C CA . SER A 1 178 ? -16.602 -7.586 23.511 1.00 97.69 178 SER A CA 1
ATOM 1472 C C . SER A 1 178 ? -16.564 -7.851 25.021 1.00 97.69 178 SER A C 1
ATOM 1474 O O . SER A 1 178 ? -17.583 -8.202 25.619 1.00 97.69 178 SER A O 1
ATOM 1476 N N . GLU A 1 179 ? -15.414 -7.641 25.663 1.00 98.06 179 GLU A N 1
ATOM 1477 C CA . GLU A 1 179 ? -15.271 -7.770 27.117 1.00 98.06 179 GLU A CA 1
ATOM 1478 C C . GLU A 1 179 ? -16.086 -6.721 27.877 1.00 98.06 179 GLU A C 1
ATOM 1480 O O . GLU A 1 179 ? -16.799 -7.072 28.820 1.00 98.06 179 GLU A O 1
ATOM 1485 N N . LEU A 1 180 ? -16.067 -5.461 27.430 1.00 97.94 180 LEU A N 1
ATOM 1486 C CA . LEU A 1 180 ? -16.888 -4.398 28.016 1.00 97.94 180 LEU A CA 1
ATOM 1487 C C . LEU A 1 180 ? -18.381 -4.734 27.956 1.00 97.94 180 LEU A C 1
ATOM 1489 O O . LEU A 1 180 ? -19.062 -4.623 28.971 1.00 97.94 180 LEU A O 1
ATOM 1493 N N . ARG A 1 181 ? -18.877 -5.259 26.828 1.00 98.38 181 ARG A N 1
ATOM 1494 C CA . ARG A 1 181 ? -20.277 -5.710 26.710 1.00 98.38 181 ARG A CA 1
ATOM 1495 C C . ARG A 1 181 ? -20.631 -6.818 27.706 1.00 98.38 181 ARG A C 1
ATOM 1497 O O . ARG A 1 181 ? -21.734 -6.837 28.253 1.00 98.38 181 ARG A O 1
ATOM 1504 N N . LYS A 1 182 ? -19.710 -7.753 27.969 1.00 98.06 182 LYS A N 1
ATOM 1505 C CA . LYS A 1 182 ? -19.916 -8.802 28.987 1.00 98.06 182 LYS A CA 1
ATOM 1506 C C . LYS A 1 182 ? -19.985 -8.205 30.393 1.00 98.06 182 LYS A C 1
ATOM 1508 O O . LYS A 1 182 ? -20.830 -8.620 31.186 1.00 98.06 182 LYS A O 1
ATOM 1513 N N . LEU A 1 183 ? -19.123 -7.233 30.697 1.00 98.19 183 LEU A N 1
ATOM 1514 C CA . LEU A 1 183 ? -19.133 -6.529 31.981 1.00 98.19 183 LEU A CA 1
ATOM 1515 C C . LEU A 1 183 ? -20.419 -5.717 32.173 1.00 98.19 183 LEU A C 1
ATOM 1517 O O . LEU A 1 183 ? -21.020 -5.803 33.241 1.00 98.19 183 LEU A O 1
ATOM 1521 N N . GLU A 1 184 ? -20.888 -5.013 31.143 1.00 98.12 184 GLU A N 1
ATOM 1522 C CA . GLU A 1 184 ? -22.175 -4.303 31.153 1.00 98.12 184 GLU A CA 1
ATOM 1523 C C . GLU A 1 184 ? -23.332 -5.256 31.479 1.00 98.12 184 GLU A C 1
ATOM 1525 O O . GLU A 1 184 ? -24.100 -5.009 32.410 1.00 98.12 184 GLU A O 1
ATOM 1530 N N . SER A 1 185 ? -23.397 -6.413 30.810 1.00 98.19 185 SER A N 1
ATOM 1531 C CA . SER A 1 185 ? -24.414 -7.427 31.108 1.00 98.19 185 SER A CA 1
ATOM 1532 C C . SER A 1 185 ? -24.331 -7.946 32.549 1.00 98.19 185 SER A C 1
ATOM 1534 O O . SER A 1 185 ? -25.365 -8.257 33.145 1.00 98.19 185 SER A O 1
ATOM 1536 N N . ARG A 1 186 ? -23.126 -8.066 33.125 1.00 98.50 186 ARG A N 1
ATOM 1537 C CA . ARG A 1 186 ? -22.955 -8.493 34.522 1.00 98.50 186 ARG A CA 1
ATOM 1538 C C . ARG A 1 186 ? -23.411 -7.415 35.503 1.00 98.50 186 ARG A C 1
ATOM 1540 O O . ARG A 1 186 ? -24.021 -7.756 36.515 1.00 98.50 186 ARG A O 1
ATOM 1547 N N . ILE A 1 187 ? -23.147 -6.144 35.206 1.00 98.56 187 ILE A N 1
ATOM 1548 C CA . ILE A 1 187 ? -23.621 -5.002 36.001 1.00 98.56 187 ILE A CA 1
ATOM 1549 C C . ILE A 1 187 ? -25.151 -4.972 36.024 1.00 98.56 187 ILE A C 1
ATOM 1551 O O . ILE A 1 187 ? -25.744 -4.836 37.095 1.00 98.56 187 ILE A O 1
ATOM 1555 N N . ASP A 1 188 ? -25.800 -5.167 34.876 1.00 98.38 188 ASP A N 1
ATOM 1556 C CA . ASP A 1 188 ? -27.261 -5.227 34.798 1.00 98.38 188 ASP A CA 1
ATOM 1557 C C . ASP A 1 188 ? -27.849 -6.346 35.660 1.00 98.38 188 ASP A C 1
ATOM 1559 O O . ASP A 1 188 ? -28.859 -6.138 36.341 1.00 98.38 188 ASP A O 1
ATOM 1563 N N . GLU A 1 189 ? -27.205 -7.514 35.677 1.00 98.56 189 GLU A N 1
ATOM 1564 C CA . GLU A 1 189 ? -27.648 -8.637 36.499 1.00 98.56 189 GLU A CA 1
ATOM 1565 C C . GLU A 1 189 ? -27.498 -8.353 37.995 1.00 98.56 189 GLU A C 1
ATOM 1567 O O . GLU A 1 189 ? -28.459 -8.491 38.753 1.00 98.56 189 GLU A O 1
ATOM 1572 N N . LEU A 1 190 ? -26.346 -7.829 38.416 1.00 98.44 190 LEU A N 1
ATOM 1573 C CA . LEU A 1 190 ? -26.129 -7.411 39.804 1.00 98.44 190 LEU A CA 1
ATOM 1574 C C . LEU A 1 190 ? -27.128 -6.324 40.239 1.00 98.44 190 LEU A C 1
ATOM 1576 O O . LEU A 1 190 ? -27.620 -6.332 41.371 1.00 98.44 190 LEU A O 1
ATOM 1580 N N . ASN A 1 191 ? -27.503 -5.416 39.335 1.00 98.50 191 ASN A N 1
ATOM 1581 C CA . ASN A 1 191 ? -28.536 -4.411 39.584 1.00 98.50 191 ASN A CA 1
ATOM 1582 C C . ASN A 1 191 ? -29.940 -5.024 39.729 1.00 98.50 191 ASN A C 1
ATOM 1584 O O . ASN A 1 191 ? -30.781 -4.486 40.461 1.00 98.50 191 ASN A O 1
ATOM 1588 N N . ARG A 1 192 ? -30.248 -6.127 39.034 1.00 98.19 192 ARG A N 1
ATOM 1589 C CA . ARG A 1 192 ? -31.502 -6.878 39.234 1.00 98.19 192 ARG A CA 1
ATOM 1590 C C . ARG A 1 192 ? -31.500 -7.594 40.582 1.00 98.19 192 ARG A C 1
ATOM 1592 O O . ARG A 1 192 ? -32.463 -7.435 41.336 1.00 98.19 192 ARG A O 1
ATOM 1599 N N . GLU A 1 193 ? -30.420 -8.299 40.913 1.00 98.44 193 GLU A N 1
ATOM 1600 C CA . GLU A 1 193 ? -30.243 -8.986 42.200 1.00 98.44 193 GLU A CA 1
ATOM 1601 C C . GLU A 1 193 ? -30.364 -8.008 43.376 1.00 98.44 193 GLU A C 1
ATOM 1603 O O . GLU A 1 193 ? -31.142 -8.236 44.303 1.00 98.44 193 GLU A O 1
ATOM 1608 N N . THR A 1 194 ? -29.697 -6.855 43.297 1.00 98.50 194 THR A N 1
ATOM 1609 C CA . THR A 1 194 ? -29.761 -5.807 44.329 1.00 98.50 194 THR A CA 1
ATOM 1610 C C . THR A 1 194 ? -31.195 -5.319 44.555 1.00 98.50 194 THR A C 1
ATOM 1612 O O . THR A 1 194 ? -31.648 -5.193 45.695 1.00 98.50 194 THR A O 1
ATOM 1615 N N . ARG A 1 195 ? -31.963 -5.091 43.478 1.00 98.50 195 ARG A N 1
ATOM 1616 C CA . ARG A 1 195 ? -33.382 -4.699 43.571 1.00 98.50 195 ARG A CA 1
ATOM 1617 C C . ARG A 1 195 ? -34.258 -5.792 44.186 1.00 98.50 195 ARG A C 1
ATOM 1619 O O . ARG A 1 195 ? -35.208 -5.481 44.903 1.00 98.50 195 ARG A O 1
ATOM 1626 N N . LEU A 1 196 ? -33.977 -7.064 43.902 1.00 98.50 196 LEU A N 1
ATOM 1627 C CA . LEU A 1 196 ? -34.681 -8.198 44.508 1.00 98.50 196 LEU A CA 1
ATOM 1628 C C . LEU A 1 196 ? -34.385 -8.305 46.005 1.00 98.50 196 LEU A C 1
ATOM 1630 O O . LEU A 1 196 ? -35.319 -8.394 46.802 1.00 98.50 196 LEU A O 1
ATOM 1634 N N . LEU A 1 197 ? -33.110 -8.225 46.388 1.00 98.50 197 LEU A N 1
ATOM 1635 C CA . LEU A 1 197 ? -32.689 -8.252 47.787 1.00 98.50 197 LEU A CA 1
ATOM 1636 C C . LEU A 1 197 ? -33.301 -7.099 48.581 1.00 98.50 197 LEU A C 1
ATOM 1638 O O . LEU A 1 197 ? -33.822 -7.332 49.667 1.00 98.50 197 LEU A O 1
ATOM 1642 N N . LYS A 1 198 ? -33.340 -5.887 48.015 1.00 98.44 198 LYS A N 1
ATOM 1643 C CA . LYS A 1 198 ? -33.981 -4.732 48.658 1.00 98.44 198 LYS A CA 1
ATOM 1644 C C . LYS A 1 198 ? -35.461 -4.986 48.967 1.00 98.44 198 LYS A C 1
ATOM 1646 O O . LYS A 1 198 ? -35.883 -4.806 50.102 1.00 98.44 198 LYS A O 1
ATOM 1651 N N . ARG A 1 199 ? -36.226 -5.513 48.003 1.00 98.38 199 ARG A N 1
ATOM 1652 C CA . ARG A 1 199 ? -37.641 -5.887 48.218 1.00 98.38 199 ARG A CA 1
ATOM 1653 C C . ARG A 1 199 ? -37.813 -6.961 49.295 1.00 98.38 199 ARG A C 1
ATOM 1655 O O . ARG A 1 199 ? -38.774 -6.924 50.064 1.00 98.38 199 ARG A O 1
ATOM 1662 N N . ARG A 1 200 ? -36.895 -7.928 49.348 1.00 98.50 200 ARG A N 1
ATOM 1663 C CA . ARG A 1 200 ? -36.914 -8.993 50.357 1.00 98.50 200 ARG A CA 1
ATOM 1664 C C . ARG A 1 200 ? -36.614 -8.445 51.752 1.00 98.50 200 ARG A C 1
ATOM 1666 O O . ARG A 1 200 ? -37.308 -8.817 52.689 1.00 98.50 200 ARG A O 1
ATOM 1673 N N . ILE A 1 201 ? -35.658 -7.523 51.873 1.00 98.56 201 ILE A N 1
ATOM 1674 C CA . ILE A 1 201 ? -35.381 -6.794 53.119 1.00 98.56 201 ILE A CA 1
ATOM 1675 C C . ILE A 1 201 ? -36.627 -6.028 53.573 1.00 98.56 201 ILE A C 1
ATOM 1677 O O . ILE A 1 201 ? -37.043 -6.196 54.713 1.00 98.56 201 ILE A O 1
ATOM 1681 N N . ASP A 1 202 ? -37.275 -5.270 52.684 1.00 98.44 202 ASP A N 1
ATOM 1682 C CA . ASP A 1 202 ? -38.495 -4.522 53.025 1.00 98.44 202 ASP A CA 1
ATOM 1683 C C . ASP A 1 202 ? -39.621 -5.444 53.532 1.00 98.44 202 ASP A C 1
ATOM 1685 O O . ASP A 1 202 ? -40.377 -5.078 54.432 1.00 98.44 202 ASP A O 1
ATOM 1689 N N . THR A 1 203 ? -39.730 -6.651 52.969 1.00 98.50 203 THR A N 1
ATOM 1690 C CA . THR A 1 203 ? -40.710 -7.664 53.397 1.00 98.50 203 THR A CA 1
ATOM 1691 C C . THR A 1 203 ? -40.386 -8.189 54.795 1.00 98.50 203 THR A C 1
ATOM 1693 O O . THR A 1 203 ? -41.247 -8.157 55.670 1.00 98.50 203 THR A O 1
ATOM 1696 N N . VAL A 1 204 ? -39.131 -8.584 55.033 1.00 98.44 204 VAL A N 1
ATOM 1697 C CA . VAL A 1 204 ? -38.671 -9.070 56.344 1.00 98.44 204 VAL A CA 1
ATOM 1698 C C . VAL A 1 204 ? -38.812 -7.992 57.422 1.00 98.44 204 VAL A C 1
ATOM 1700 O O . VAL A 1 204 ? -39.204 -8.299 58.544 1.00 98.44 204 VAL A O 1
ATOM 1703 N N . CYS A 1 205 ? -38.551 -6.721 57.102 1.00 97.94 205 CYS A N 1
ATOM 1704 C CA . CYS A 1 205 ? -38.773 -5.612 58.032 1.00 97.94 205 CYS A CA 1
ATOM 1705 C C . CYS A 1 205 ? -40.246 -5.511 58.455 1.00 97.94 205 CYS A C 1
ATOM 1707 O O . CYS A 1 205 ? -40.533 -5.421 59.645 1.00 97.94 205 CYS A O 1
ATOM 1709 N N . LYS A 1 206 ? -41.189 -5.612 57.508 1.00 97.81 206 LYS A N 1
ATOM 1710 C CA . LYS A 1 206 ? -42.629 -5.601 57.820 1.00 97.81 206 LYS A CA 1
ATOM 1711 C C . LYS A 1 206 ? -43.052 -6.796 58.674 1.00 97.81 206 LYS A C 1
ATOM 1713 O O . LYS A 1 206 ? -43.860 -6.638 59.587 1.00 97.81 206 LYS A O 1
ATOM 1718 N N . GLU A 1 207 ? -42.521 -7.983 58.383 1.00 98.19 207 GLU A N 1
ATOM 1719 C CA . GLU A 1 207 ? -42.772 -9.189 59.181 1.00 98.19 207 GLU A CA 1
ATOM 1720 C C . GLU A 1 207 ? -42.241 -9.026 60.607 1.00 98.19 207 GLU A C 1
ATOM 1722 O O . GLU A 1 207 ? -42.969 -9.294 61.563 1.00 98.19 207 GLU A O 1
ATOM 1727 N N . LYS A 1 208 ? -41.016 -8.509 60.761 1.00 98.38 208 LYS A N 1
ATOM 1728 C CA . LYS A 1 208 ? -40.421 -8.190 62.062 1.00 98.38 208 LYS A CA 1
ATOM 1729 C C . LYS A 1 208 ? -41.301 -7.220 62.854 1.00 98.38 208 LYS A C 1
ATOM 1731 O O . LYS A 1 208 ? -41.602 -7.501 64.009 1.00 98.38 208 LYS A O 1
ATOM 1736 N N . ASP A 1 209 ? -41.746 -6.121 62.248 1.00 98.19 209 ASP A N 1
ATOM 1737 C CA . ASP A 1 209 ? -42.594 -5.125 62.920 1.00 98.19 209 ASP A CA 1
ATOM 1738 C C . ASP A 1 209 ? -43.965 -5.700 63.319 1.00 98.19 209 ASP A C 1
ATOM 1740 O O . ASP A 1 209 ? -44.553 -5.317 64.332 1.00 98.19 209 ASP A O 1
ATOM 1744 N N . SER A 1 210 ? -44.504 -6.635 62.531 1.00 97.75 210 SER A N 1
ATOM 1745 C CA . SER A 1 210 ? -45.725 -7.359 62.893 1.00 97.75 210 SER A CA 1
ATOM 1746 C C . SER A 1 210 ? -45.500 -8.315 64.064 1.00 97.75 210 SER A C 1
ATOM 1748 O O . SER A 1 210 ? -46.314 -8.346 64.984 1.00 97.75 210 SER A O 1
ATOM 1750 N N . LEU A 1 211 ? -44.411 -9.087 64.044 1.00 98.19 211 LEU A N 1
ATOM 1751 C CA . LEU A 1 211 ? -44.063 -10.010 65.124 1.00 98.19 211 LEU A CA 1
ATOM 1752 C C . LEU A 1 211 ? -43.760 -9.269 66.426 1.00 98.19 211 LEU A C 1
ATOM 1754 O O . LEU A 1 211 ? -44.169 -9.739 67.483 1.00 98.19 211 LEU A O 1
ATOM 1758 N N . GLN A 1 212 ? -43.115 -8.103 66.350 1.00 98.19 212 GLN A N 1
ATOM 1759 C CA . GLN A 1 212 ? -42.859 -7.260 67.515 1.00 98.19 212 GLN A CA 1
ATOM 1760 C C . GLN A 1 212 ? -44.169 -6.841 68.190 1.00 98.19 212 GLN A C 1
ATOM 1762 O O . GLN A 1 212 ? -44.333 -7.063 69.382 1.00 98.19 212 GLN A O 1
ATOM 1767 N N . ARG A 1 213 ? -45.146 -6.342 67.422 1.00 97.94 213 ARG A N 1
ATOM 1768 C CA . ARG A 1 213 ? -46.465 -5.976 67.966 1.00 97.94 213 ARG A CA 1
ATOM 1769 C C . ARG A 1 213 ? -47.195 -7.160 68.599 1.00 97.94 213 ARG A C 1
ATOM 1771 O O . ARG A 1 213 ? -47.836 -7.002 69.633 1.00 97.94 213 ARG A O 1
ATOM 1778 N N . ASN A 1 214 ? -47.095 -8.343 67.993 1.00 97.94 214 ASN A N 1
ATOM 1779 C CA . ASN A 1 214 ? -47.678 -9.555 68.566 1.00 97.94 214 ASN A CA 1
ATOM 1780 C C . ASN A 1 214 ? -46.995 -9.933 69.890 1.00 97.94 214 ASN A C 1
ATOM 1782 O O . ASN A 1 214 ? -47.680 -10.318 70.832 1.00 97.94 214 ASN A O 1
ATOM 1786 N N . ALA A 1 215 ? -45.667 -9.816 69.971 1.00 97.25 215 ALA A N 1
ATOM 1787 C CA . ALA A 1 215 ? -44.920 -10.073 71.199 1.00 97.25 215 ALA A CA 1
ATOM 1788 C C . ALA A 1 215 ? -45.318 -9.096 72.317 1.00 97.25 215 ALA A C 1
ATOM 1790 O O . ALA A 1 215 ? -45.608 -9.545 73.424 1.00 97.25 215 ALA A O 1
ATOM 1791 N N . ASP A 1 216 ? -45.423 -7.802 72.004 1.00 97.69 216 ASP A N 1
ATOM 1792 C CA . ASP A 1 216 ? -45.857 -6.770 72.953 1.00 97.69 216 ASP A CA 1
ATOM 1793 C C . ASP A 1 216 ? -47.290 -7.048 73.465 1.00 97.69 216 ASP A C 1
ATOM 1795 O O . ASP A 1 216 ? -47.568 -6.928 74.657 1.00 97.69 216 ASP A O 1
ATOM 1799 N N . SER A 1 217 ? -48.197 -7.495 72.584 1.00 98.12 217 SER A N 1
ATOM 1800 C CA . SER A 1 217 ? -49.569 -7.886 72.955 1.00 98.12 217 SER A CA 1
ATOM 1801 C C . SER A 1 217 ? -49.597 -9.093 73.897 1.00 98.12 217 SER A C 1
ATOM 1803 O O . SER A 1 217 ? -50.326 -9.087 74.886 1.00 98.12 217 SER A O 1
ATOM 1805 N N . VAL A 1 218 ? -48.803 -10.130 73.613 1.00 97.88 218 VAL A N 1
ATOM 1806 C CA . VAL A 1 218 ? -48.701 -11.321 74.475 1.00 97.88 218 VAL A CA 1
ATOM 1807 C C . VAL A 1 218 ? -48.101 -10.964 75.836 1.00 97.88 218 VAL A C 1
ATOM 1809 O O . VAL A 1 218 ? -48.521 -11.499 76.862 1.00 97.88 218 VAL A O 1
ATOM 1812 N N . GLU A 1 219 ? -47.127 -10.057 75.867 1.00 97.69 219 GLU A N 1
ATOM 1813 C CA . GLU A 1 219 ? -46.560 -9.534 77.108 1.00 97.69 219 GLU A CA 1
ATOM 1814 C C . GLU A 1 219 ? -47.609 -8.786 77.945 1.00 97.69 219 GLU A C 1
ATOM 1816 O O . GLU A 1 219 ? -47.716 -9.038 79.148 1.00 97.69 219 GLU A O 1
ATOM 1821 N N . GLN A 1 220 ? -48.448 -7.961 77.315 1.00 97.12 220 GLN A N 1
ATOM 1822 C CA . GLN A 1 220 ? -49.559 -7.298 77.995 1.00 97.12 220 GLN A CA 1
ATOM 1823 C C . GLN A 1 220 ? -50.569 -8.308 78.568 1.00 97.12 220 GLN A C 1
ATOM 1825 O O . GLN A 1 220 ? -50.918 -8.229 79.747 1.00 97.12 220 GLN A O 1
ATOM 1830 N N . GLU A 1 221 ? -51.007 -9.290 77.773 1.00 97.12 221 GLU A N 1
ATOM 1831 C CA . GLU A 1 221 ? -51.936 -10.335 78.230 1.00 97.12 221 GLU A CA 1
ATOM 1832 C C . GLU A 1 221 ? -51.361 -11.136 79.407 1.00 97.12 221 GLU A C 1
ATOM 1834 O O . GLU A 1 221 ? -52.068 -11.445 80.371 1.00 97.12 221 GLU A O 1
ATOM 1839 N N . ARG A 1 222 ? -50.060 -11.452 79.365 1.00 97.44 222 ARG A N 1
ATOM 1840 C CA . ARG A 1 222 ? -49.348 -12.110 80.468 1.00 97.44 222 ARG A CA 1
ATOM 1841 C C . ARG A 1 222 ? -49.429 -11.279 81.746 1.00 97.44 222 ARG A C 1
ATOM 1843 O O . ARG A 1 222 ? -49.689 -11.839 82.813 1.00 97.44 222 ARG A O 1
ATOM 1850 N N . ASP A 1 223 ? -49.193 -9.976 81.658 1.00 97.12 223 ASP A N 1
ATOM 1851 C CA . ASP A 1 223 ? -49.201 -9.086 82.820 1.00 97.12 223 ASP A CA 1
ATOM 1852 C C . ASP A 1 223 ? -50.613 -8.914 83.399 1.00 97.12 223 ASP A C 1
ATOM 1854 O O . ASP A 1 223 ? -50.792 -8.971 84.618 1.00 97.12 223 ASP A O 1
ATOM 1858 N N . GLU A 1 224 ? -51.637 -8.825 82.549 1.00 97.31 224 GLU A N 1
ATOM 1859 C CA . GLU A 1 224 ? -53.045 -8.823 82.968 1.00 97.31 224 GLU A CA 1
ATOM 1860 C C . GLU A 1 224 ? -53.440 -10.131 83.671 1.00 97.31 224 GLU A C 1
ATOM 1862 O O . GLU A 1 224 ? -54.065 -10.117 84.739 1.00 97.31 224 GLU A O 1
ATOM 1867 N N . LEU A 1 225 ? -53.042 -11.280 83.113 1.00 97.38 225 LEU A N 1
ATOM 1868 C CA . LEU A 1 225 ? -53.269 -12.586 83.734 1.00 97.38 225 LEU A CA 1
ATOM 1869 C C . LEU A 1 225 ? -52.555 -12.702 85.080 1.00 97.38 225 LEU A C 1
ATOM 1871 O O . LEU A 1 225 ? -53.133 -13.231 86.031 1.00 97.38 225 LEU A O 1
ATOM 1875 N N . LYS A 1 226 ? -51.329 -12.184 85.184 1.00 96.62 226 LYS A N 1
ATOM 1876 C CA . LYS A 1 226 ? -50.566 -12.162 86.434 1.00 96.62 226 LYS A CA 1
ATOM 1877 C C . LYS A 1 226 ? -51.292 -11.357 87.512 1.00 96.62 226 LYS A C 1
ATOM 1879 O O . LYS A 1 226 ? -51.514 -11.881 88.599 1.00 96.62 226 LYS A O 1
ATOM 1884 N N . LEU A 1 227 ? -51.763 -10.152 87.186 1.00 96.19 227 LEU A N 1
ATOM 1885 C CA . LEU A 1 227 ? -52.567 -9.334 88.102 1.00 96.19 227 LEU A CA 1
ATOM 1886 C C . LEU A 1 227 ? -53.853 -10.047 88.538 1.00 96.19 227 LEU A C 1
ATOM 1888 O O . LEU A 1 227 ? -54.236 -9.998 89.709 1.00 96.19 227 LEU A O 1
ATOM 1892 N N . ARG A 1 228 ? -54.522 -10.746 87.614 1.00 95.56 228 ARG A N 1
ATOM 1893 C CA . ARG A 1 228 ? -55.729 -11.521 87.926 1.00 95.56 228 ARG A CA 1
ATOM 1894 C C . ARG A 1 228 ? -55.434 -12.693 88.860 1.00 95.56 228 ARG A C 1
ATOM 1896 O O . ARG A 1 228 ? -56.222 -12.948 89.769 1.00 95.56 228 ARG A O 1
ATOM 1903 N N . ILE A 1 229 ? -54.316 -13.390 88.659 1.00 93.88 229 ILE A N 1
ATOM 1904 C CA . ILE A 1 229 ? -53.849 -14.454 89.557 1.00 93.88 229 ILE A CA 1
ATOM 1905 C C . ILE A 1 229 ? -53.560 -13.882 90.946 1.00 93.88 229 ILE A C 1
ATOM 1907 O O . ILE A 1 229 ? -54.074 -14.418 91.926 1.00 93.88 229 ILE A O 1
ATOM 1911 N N . ASP A 1 230 ? -52.816 -12.779 91.038 1.00 91.81 230 ASP A N 1
ATOM 1912 C CA . ASP A 1 230 ? -52.489 -12.134 92.315 1.00 91.81 230 ASP A CA 1
ATOM 1913 C C . ASP A 1 230 ? -53.760 -11.700 93.067 1.00 91.81 230 ASP A C 1
ATOM 1915 O O . ASP A 1 230 ? -53.893 -11.934 94.270 1.00 91.81 230 ASP A O 1
ATOM 1919 N N . SER A 1 231 ? -54.752 -11.158 92.351 1.00 91.56 231 SER A N 1
ATOM 1920 C CA . SER A 1 231 ? -56.064 -10.812 92.910 1.00 91.56 231 SER A CA 1
ATOM 1921 C C . SER A 1 231 ? -56.834 -12.036 93.422 1.00 91.56 231 SER A C 1
ATOM 1923 O O . SER A 1 231 ? -57.366 -12.003 94.533 1.00 91.56 231 SER A O 1
ATOM 1925 N N . LEU A 1 232 ? -56.861 -13.139 92.664 1.00 88.56 232 LEU A N 1
ATOM 1926 C CA . LEU A 1 232 ? -57.503 -14.390 93.089 1.00 88.56 232 LEU A CA 1
ATOM 1927 C C . LEU A 1 232 ? -56.810 -15.008 94.308 1.00 88.56 232 LEU A C 1
ATOM 1929 O O . LEU A 1 232 ? -57.483 -15.529 95.199 1.00 88.56 232 LEU A O 1
ATOM 1933 N N . ILE A 1 233 ? -55.477 -14.940 94.369 1.00 83.12 233 ILE A N 1
ATOM 1934 C CA . ILE A 1 233 ? -54.701 -15.369 95.537 1.00 83.12 233 ILE A CA 1
ATOM 1935 C C . ILE A 1 233 ? -55.083 -14.517 96.748 1.00 83.12 233 ILE A C 1
ATOM 1937 O O . ILE A 1 233 ? -55.405 -15.078 97.792 1.00 83.12 233 ILE A O 1
ATOM 1941 N N . ALA A 1 234 ? -55.123 -13.190 96.610 1.00 81.12 234 ALA A N 1
ATOM 1942 C CA . ALA A 1 234 ? -55.518 -12.290 97.692 1.00 81.12 234 ALA A CA 1
ATOM 1943 C C . ALA A 1 234 ? -56.961 -12.541 98.167 1.00 81.12 234 ALA A C 1
ATOM 1945 O O . ALA A 1 234 ? -57.211 -12.589 99.369 1.00 81.12 234 ALA A O 1
ATOM 1946 N N . GLN A 1 235 ? -57.901 -12.767 97.242 1.00 77.69 235 GLN A N 1
ATOM 1947 C CA . GLN A 1 235 ? -59.294 -13.083 97.567 1.00 77.69 235 GLN A CA 1
ATOM 1948 C C . GLN A 1 235 ? -59.427 -14.424 98.304 1.00 77.69 235 GLN A C 1
ATOM 1950 O O . GLN A 1 235 ? -60.221 -14.542 99.236 1.00 77.69 235 GLN A O 1
ATOM 1955 N N . LYS A 1 236 ? -58.668 -15.445 97.886 1.00 77.25 236 LYS A N 1
ATOM 1956 C CA . LYS A 1 236 ? -58.700 -16.779 98.502 1.00 77.25 236 LYS A CA 1
ATOM 1957 C C . LYS A 1 236 ? -57.970 -16.816 99.846 1.00 77.25 236 LYS A C 1
ATOM 1959 O O . LYS A 1 236 ? -58.380 -17.551 100.740 1.00 77.25 236 LYS A O 1
ATOM 1964 N N . CYS A 1 237 ? -56.916 -16.024 100.007 1.00 63.78 237 CYS A N 1
ATOM 1965 C CA . CYS A 1 237 ? -56.204 -15.843 101.266 1.00 63.78 237 CYS A CA 1
ATOM 1966 C C . CYS A 1 237 ? -56.957 -14.878 102.196 1.00 63.78 237 CYS A C 1
ATOM 1968 O O . CYS A 1 237 ? -56.388 -13.912 102.698 1.00 63.78 237 CYS A O 1
ATOM 1970 N N . SER A 1 238 ? -58.237 -15.140 102.471 1.00 57.56 238 SER A N 1
ATOM 1971 C CA . SER A 1 238 ? -58.890 -14.550 103.638 1.00 57.56 238 SER A CA 1
ATOM 1972 C C . SER A 1 238 ? -58.173 -15.080 104.880 1.00 57.56 238 SER A C 1
ATOM 1974 O O . SER A 1 238 ? -58.203 -16.288 105.130 1.00 57.56 238 SER A O 1
ATOM 1976 N N . ALA A 1 239 ? -57.491 -14.206 105.621 1.00 58.31 239 ALA A N 1
ATOM 1977 C CA . ALA A 1 239 ? -56.849 -14.570 106.878 1.00 58.31 239 ALA A CA 1
ATOM 1978 C C . ALA A 1 239 ? -57.864 -15.290 107.779 1.00 58.31 239 ALA A C 1
ATOM 1980 O O . ALA A 1 239 ? -58.945 -14.765 108.064 1.00 58.31 239 ALA A O 1
ATOM 1981 N N . VAL A 1 240 ? -57.535 -16.512 108.195 1.00 58.44 240 VAL A N 1
ATOM 1982 C CA . VAL A 1 240 ? -58.345 -17.243 109.168 1.00 58.44 240 VAL A CA 1
ATOM 1983 C C . VAL A 1 240 ? -57.922 -16.730 110.534 1.00 58.44 240 VAL A C 1
ATOM 1985 O O . VAL A 1 240 ? -56.903 -17.148 111.079 1.00 58.44 240 VAL A O 1
ATOM 1988 N N . ASN A 1 241 ? -58.684 -15.774 111.056 1.00 56.19 241 ASN A N 1
ATOM 1989 C CA . ASN A 1 241 ? -58.503 -15.295 112.417 1.00 56.19 241 ASN A CA 1
ATOM 1990 C C . ASN A 1 241 ? -59.148 -16.306 113.363 1.00 56.19 241 ASN A C 1
ATOM 1992 O O . ASN A 1 241 ? -60.368 -1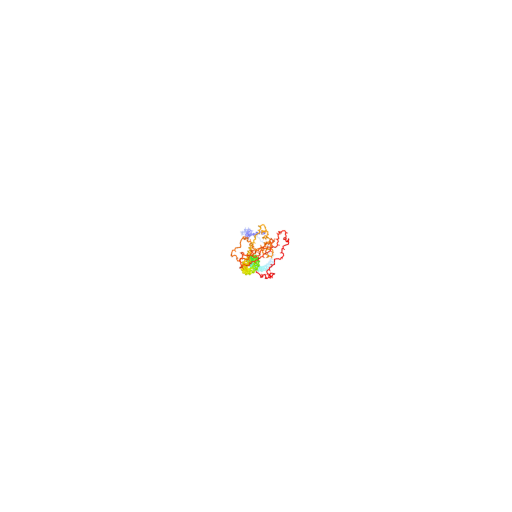6.463 113.366 1.00 56.19 241 ASN A O 1
ATOM 1996 N N . ILE A 1 242 ? -58.334 -17.005 114.149 1.00 60.91 242 ILE A N 1
ATOM 1997 C CA . ILE A 1 242 ? -58.825 -17.925 115.176 1.00 60.91 242 ILE A CA 1
ATOM 1998 C C . ILE A 1 242 ? -58.642 -17.225 116.513 1.00 60.91 242 ILE A C 1
ATOM 2000 O O . ILE A 1 242 ? -57.530 -16.905 116.918 1.00 60.91 242 ILE A O 1
ATOM 2004 N N . GLN A 1 243 ? -59.741 -16.959 117.206 1.00 61.06 243 GLN A N 1
ATOM 2005 C CA . GLN A 1 243 ? -59.678 -16.453 118.572 1.00 61.06 243 GLN A CA 1
ATOM 2006 C C . GLN A 1 243 ? -59.710 -17.644 119.523 1.00 61.06 243 GLN A C 1
ATOM 2008 O O . GLN A 1 243 ? -60.615 -18.475 119.429 1.00 61.06 243 GLN A O 1
ATOM 2013 N N . MET A 1 244 ? -58.728 -17.730 120.424 1.00 62.00 244 MET A N 1
ATOM 2014 C CA . MET A 1 244 ? -58.645 -18.814 121.403 1.00 62.00 244 MET A CA 1
ATOM 2015 C C . MET A 1 244 ? -58.792 -18.275 122.825 1.00 62.00 244 MET A C 1
ATOM 2017 O O . MET A 1 244 ? -58.060 -17.381 123.260 1.00 62.00 244 MET A O 1
ATOM 2021 N N . TYR A 1 245 ? -59.734 -18.866 123.558 1.00 60.53 245 TYR A N 1
ATOM 2022 C CA . TYR A 1 245 ? -59.954 -18.615 124.977 1.00 60.53 245 TYR A CA 1
ATOM 2023 C C . TYR A 1 245 ? -59.428 -19.799 125.786 1.00 60.53 245 TYR A C 1
ATOM 2025 O O . TYR A 1 245 ? -59.896 -20.923 125.617 1.00 60.53 245 TYR A O 1
ATOM 2033 N N . ALA A 1 246 ? -58.456 -19.553 126.663 1.00 57.66 246 ALA A N 1
ATOM 2034 C CA . ALA A 1 246 ? -57.877 -20.585 127.513 1.00 57.66 246 ALA A CA 1
ATOM 2035 C C . ALA A 1 246 ? -57.655 -20.044 128.931 1.00 57.66 246 ALA A C 1
ATOM 2037 O O . ALA A 1 246 ? -56.829 -19.158 129.153 1.00 57.66 246 ALA A O 1
ATOM 2038 N N . ALA A 1 247 ? -58.374 -20.611 129.902 1.00 54.00 247 ALA A N 1
ATOM 2039 C CA . ALA A 1 247 ? -58.233 -20.330 131.334 1.00 54.00 247 ALA A CA 1
ATOM 2040 C C . ALA A 1 247 ? -57.113 -21.174 131.981 1.00 54.00 247 ALA A C 1
ATOM 2042 O O . ALA A 1 247 ? -57.247 -21.659 133.101 1.00 54.00 247 ALA A O 1
ATOM 2043 N N . VAL A 1 248 ? -56.026 -21.415 131.241 1.00 57.22 248 VAL A N 1
ATOM 2044 C CA . VAL A 1 248 ? -54.986 -22.398 131.582 1.00 57.22 248 VAL A CA 1
ATOM 2045 C C . VAL A 1 248 ? -53.608 -21.732 131.614 1.00 57.22 248 VAL A C 1
ATOM 2047 O O . VAL A 1 248 ? -53.420 -20.645 131.062 1.00 57.22 248 VAL A O 1
ATOM 2050 N N . ASN A 1 249 ? -52.636 -22.366 132.281 1.00 64.94 249 ASN A N 1
ATOM 2051 C CA . ASN A 1 249 ? -51.260 -21.870 132.393 1.00 64.94 249 ASN A CA 1
ATOM 2052 C C . ASN A 1 249 ? -50.681 -21.516 131.002 1.00 64.94 249 ASN A C 1
ATOM 2054 O O . ASN A 1 249 ? -50.893 -22.238 130.024 1.00 64.94 249 ASN A O 1
ATOM 2058 N N . LYS A 1 250 ? -49.957 -20.391 130.926 1.00 66.62 250 LYS A N 1
ATOM 2059 C CA . LYS A 1 250 ? -49.370 -19.818 129.708 1.00 66.62 250 LYS A CA 1
ATOM 2060 C C . LYS A 1 250 ? -48.587 -20.852 128.892 1.00 66.62 250 LYS A C 1
ATOM 2062 O O . LYS A 1 250 ? -48.799 -20.935 127.691 1.00 66.62 250 LYS A O 1
ATOM 2067 N N . GLU A 1 251 ? -47.774 -21.682 129.544 1.00 70.38 251 GLU A N 1
ATOM 2068 C CA . GLU A 1 251 ? -46.914 -22.655 128.855 1.00 70.38 251 GLU A CA 1
ATOM 2069 C C . GLU A 1 251 ? -47.705 -23.726 128.080 1.00 70.38 251 GLU A C 1
ATOM 2071 O O . GLU A 1 251 ? -47.306 -24.140 126.993 1.00 70.38 251 GLU A O 1
ATOM 2076 N N . LEU A 1 252 ? -48.856 -24.156 128.612 1.00 66.62 252 LEU A N 1
ATOM 2077 C CA . LEU A 1 252 ? -49.714 -25.132 127.937 1.00 66.62 252 LEU A CA 1
ATOM 2078 C C . LEU A 1 252 ? -50.442 -24.496 126.748 1.00 66.62 252 LEU A C 1
ATOM 2080 O O . LEU A 1 252 ? -50.563 -25.127 125.701 1.00 66.62 252 LEU A O 1
ATOM 2084 N N . CYS A 1 253 ? -50.876 -23.240 126.894 1.00 67.12 253 CYS A N 1
ATOM 2085 C CA . CYS A 1 253 ? -51.465 -22.484 125.791 1.00 67.12 253 CYS A CA 1
ATOM 2086 C C . CYS A 1 253 ? -50.465 -22.331 124.644 1.00 67.12 253 CYS A C 1
ATOM 2088 O O . CYS A 1 253 ? -50.819 -22.621 123.513 1.00 67.12 253 CYS A O 1
ATOM 2090 N N . ASP A 1 254 ? -49.226 -21.926 124.930 1.00 69.38 254 ASP A N 1
ATOM 2091 C CA . ASP A 1 254 ? -48.212 -21.664 123.902 1.00 69.38 254 ASP A CA 1
ATOM 2092 C C . ASP A 1 254 ? -47.850 -22.951 123.127 1.00 69.38 254 ASP A C 1
ATOM 2094 O O . ASP A 1 254 ? -47.747 -22.930 121.902 1.00 69.38 254 ASP A O 1
ATOM 2098 N N . LYS A 1 255 ? -47.748 -24.102 123.813 1.00 73.56 255 LYS A N 1
ATOM 2099 C CA . LYS A 1 255 ? -47.534 -25.411 123.161 1.00 73.56 255 LYS A CA 1
ATOM 2100 C C . LYS A 1 255 ? -48.726 -25.843 122.308 1.00 73.56 255 LYS A C 1
ATOM 2102 O O . LYS A 1 255 ? -48.534 -26.316 121.194 1.00 73.56 255 LYS A O 1
ATOM 2107 N N . MET A 1 256 ? -49.949 -25.666 122.806 1.00 70.31 256 MET A N 1
ATOM 2108 C CA . MET A 1 256 ? -51.153 -25.975 122.031 1.00 70.31 256 MET A CA 1
ATOM 2109 C C . MET A 1 256 ? -51.312 -25.066 120.820 1.00 70.31 256 MET A C 1
ATOM 2111 O O . MET A 1 256 ? -51.775 -25.528 119.788 1.00 70.31 256 MET A O 1
ATOM 2115 N N . MET A 1 257 ? -50.913 -23.803 120.933 1.00 72.31 257 MET A N 1
ATOM 2116 C CA . MET A 1 257 ? -50.907 -22.852 119.826 1.00 72.31 257 MET A CA 1
ATOM 2117 C C . MET A 1 257 ? -49.921 -23.272 118.742 1.00 72.31 257 MET A C 1
ATOM 2119 O O . MET A 1 257 ? -50.315 -23.359 117.587 1.00 72.31 257 MET A O 1
ATOM 2123 N N . ALA A 1 258 ? -48.687 -23.621 119.116 1.00 73.62 258 ALA A N 1
ATOM 2124 C CA . ALA A 1 258 ? -47.691 -24.118 118.169 1.00 73.62 258 ALA A CA 1
ATOM 2125 C C . ALA A 1 258 ? -48.149 -25.413 117.471 1.00 73.62 258 ALA A C 1
ATOM 2127 O O . ALA A 1 258 ? -47.969 -25.564 116.263 1.00 73.62 258 ALA A O 1
ATOM 2128 N N . GLU A 1 259 ? -48.790 -26.327 118.207 1.00 74.31 259 GLU A N 1
ATOM 2129 C CA . GLU A 1 259 ? -49.339 -27.560 117.634 1.00 74.31 259 GLU A CA 1
ATOM 2130 C C . GLU A 1 259 ? -50.534 -27.272 116.712 1.00 74.31 259 GLU A C 1
ATOM 2132 O O . GLU A 1 259 ? -50.620 -27.833 115.624 1.00 74.31 259 GLU A O 1
ATOM 2137 N N . LEU A 1 260 ? -51.434 -26.360 117.101 1.00 71.31 260 LEU A N 1
ATOM 2138 C CA . LEU A 1 260 ? -52.574 -25.939 116.284 1.00 71.31 260 LEU A CA 1
ATOM 2139 C C . LEU A 1 260 ? -52.101 -25.250 114.996 1.00 71.31 260 LEU A C 1
ATOM 2141 O O . LEU A 1 260 ? -52.590 -25.576 113.919 1.00 71.31 260 LEU A O 1
ATOM 2145 N N . GLU A 1 261 ? -51.125 -24.346 115.079 1.00 69.88 261 GLU A N 1
ATOM 2146 C CA . GLU A 1 261 ? -50.493 -23.700 113.923 1.00 69.88 261 GLU A CA 1
ATOM 2147 C C . GLU A 1 261 ? -49.813 -24.731 113.011 1.00 69.88 261 GLU A C 1
ATOM 2149 O O . GLU A 1 261 ? -49.996 -24.692 111.790 1.00 69.88 261 GLU A O 1
ATOM 2154 N N . GLY A 1 262 ? -49.093 -25.699 113.589 1.00 71.69 262 GLY A N 1
ATOM 2155 C CA . GLY A 1 262 ? -48.477 -26.811 112.867 1.00 71.69 262 GLY A CA 1
ATOM 2156 C C . GLY A 1 262 ? -49.507 -27.697 112.163 1.00 71.69 262 GLY A C 1
ATOM 2157 O O . GLY A 1 262 ? -49.371 -27.986 110.971 1.00 71.69 262 GLY A O 1
ATOM 2158 N N . MET A 1 263 ? -50.581 -28.079 112.856 1.00 71.81 263 MET A N 1
ATOM 2159 C CA . MET A 1 263 ? -51.678 -28.876 112.306 1.00 71.81 263 MET A CA 1
ATOM 2160 C C . MET A 1 263 ? -52.417 -28.137 111.197 1.00 71.81 263 MET A C 1
ATOM 2162 O O . MET A 1 263 ? -52.652 -28.716 110.138 1.00 71.81 263 MET A O 1
ATOM 2166 N N . LEU A 1 264 ? -52.755 -26.863 111.403 1.00 68.38 264 LEU A N 1
ATOM 2167 C CA . LEU A 1 264 ? -53.457 -26.062 110.404 1.00 68.38 264 LEU A CA 1
ATOM 2168 C C . LEU A 1 264 ? -52.590 -25.846 109.155 1.00 68.38 264 LEU A C 1
ATOM 2170 O O . LEU A 1 264 ? -53.075 -26.001 108.033 1.00 68.38 264 LEU A O 1
ATOM 2174 N N . SER A 1 265 ? -51.290 -25.601 109.339 1.00 67.81 265 SER A N 1
ATOM 2175 C CA . SER A 1 265 ? -50.325 -25.487 108.238 1.00 67.81 265 SER A CA 1
ATOM 2176 C C . SER A 1 265 ? -50.166 -26.797 107.456 1.00 67.81 265 SER A C 1
ATOM 2178 O O . SER A 1 265 ? -50.034 -26.774 106.230 1.00 67.81 265 SER A O 1
ATOM 2180 N N . THR A 1 266 ? -50.194 -27.943 108.147 1.00 69.88 266 THR A N 1
ATOM 2181 C CA . THR A 1 266 ? -49.938 -29.265 107.550 1.00 69.88 266 THR A CA 1
ATOM 2182 C C . THR A 1 266 ? -51.187 -29.877 106.911 1.00 69.88 266 THR A C 1
ATOM 2184 O O . THR A 1 266 ? -51.107 -30.367 105.787 1.00 69.88 266 THR A O 1
ATOM 2187 N N . GLN A 1 267 ? -52.346 -29.839 107.580 1.00 62.12 267 GLN A N 1
ATOM 2188 C CA . GLN A 1 267 ? -53.577 -30.482 107.098 1.00 62.12 267 GLN A CA 1
ATOM 2189 C C . GLN A 1 267 ? -54.307 -29.672 106.026 1.00 62.12 267 GLN A C 1
ATOM 2191 O O . GLN A 1 267 ? -54.873 -30.262 105.108 1.00 62.12 267 GLN A O 1
ATOM 2196 N N . PHE A 1 268 ? -54.288 -28.338 106.103 1.00 60.34 268 PHE A N 1
ATOM 2197 C CA . PHE A 1 268 ? -55.009 -27.493 105.142 1.00 60.34 268 PHE A CA 1
ATOM 2198 C C . PHE A 1 268 ? -54.123 -26.973 104.002 1.00 60.34 268 PHE A C 1
ATOM 2200 O O . PHE A 1 268 ? -54.596 -26.225 103.148 1.00 60.34 268 PHE A O 1
ATOM 2207 N N . GLY A 1 269 ? -52.838 -27.354 103.962 1.00 59.19 269 GLY A N 1
ATOM 2208 C CA . GLY A 1 269 ? -51.900 -26.904 102.927 1.00 59.19 269 GLY A CA 1
ATOM 2209 C C . GLY A 1 269 ? -51.698 -25.383 102.900 1.00 59.19 269 GLY A C 1
ATOM 2210 O O . GLY A 1 269 ? -51.233 -24.840 101.898 1.00 59.19 269 GLY A O 1
ATOM 2211 N N . MET A 1 270 ? -52.038 -24.688 103.991 1.00 59.03 270 MET A N 1
ATOM 2212 C CA . MET A 1 270 ? -52.042 -23.225 104.113 1.00 59.03 270 MET A CA 1
ATOM 2213 C C . MET A 1 270 ? -50.640 -22.664 104.387 1.00 59.03 270 MET A C 1
ATOM 2215 O O . MET A 1 270 ? -50.476 -21.778 105.216 1.00 59.03 270 MET A O 1
ATOM 2219 N N . LYS A 1 271 ? -49.609 -23.145 103.677 1.00 57.34 271 LYS A N 1
ATOM 2220 C CA . LYS A 1 271 ? -48.216 -22.686 103.869 1.00 57.34 271 LYS A CA 1
ATOM 2221 C C . LYS A 1 271 ? -48.024 -21.178 103.646 1.00 57.34 271 LYS A C 1
ATOM 2223 O O . LYS A 1 271 ? -47.055 -20.625 104.148 1.00 57.34 271 LYS A O 1
ATOM 2228 N N . ASN A 1 272 ? -48.945 -20.529 102.926 1.00 56.81 272 ASN A N 1
ATOM 2229 C CA . ASN A 1 272 ? -48.865 -19.113 102.557 1.00 56.81 272 ASN A CA 1
ATOM 2230 C C . ASN A 1 272 ? -50.068 -18.278 103.034 1.00 56.81 272 ASN A C 1
ATOM 2232 O O . ASN A 1 272 ? -50.181 -17.116 102.647 1.00 56.81 272 ASN A O 1
ATOM 2236 N N . THR A 1 273 ? -50.992 -18.841 103.820 1.00 57.91 273 THR A N 1
ATOM 2237 C CA . THR A 1 273 ? -52.100 -18.052 104.376 1.00 57.91 273 THR A CA 1
ATOM 2238 C C . THR A 1 273 ? -51.736 -17.662 105.804 1.00 57.91 273 THR A C 1
ATOM 2240 O O . THR A 1 273 ? -51.543 -18.558 106.623 1.00 57.91 273 THR A O 1
ATOM 2243 N N . PRO A 1 274 ? -51.623 -16.363 106.133 1.00 58.41 274 PRO A N 1
ATOM 2244 C CA . PRO A 1 274 ? -51.352 -15.950 107.501 1.00 58.41 274 PRO A CA 1
ATOM 2245 C C . PRO A 1 274 ? -52.542 -16.353 108.380 1.00 58.41 274 PRO A C 1
ATOM 2247 O O . PRO A 1 274 ? -53.645 -15.822 108.238 1.00 58.41 274 PRO A O 1
ATOM 2250 N N . ILE A 1 275 ? -52.323 -17.332 109.254 1.00 60.50 275 ILE A N 1
ATOM 2251 C CA . ILE A 1 275 ? -53.256 -17.690 110.321 1.00 60.50 275 ILE A CA 1
ATOM 2252 C C . ILE A 1 275 ? -52.865 -16.824 111.506 1.00 60.50 275 ILE A C 1
ATOM 2254 O O . ILE A 1 275 ? -51.786 -16.991 112.066 1.00 60.50 275 ILE A O 1
ATOM 2258 N N . ASN A 1 276 ? -53.717 -15.862 111.848 1.00 60.38 276 ASN A N 1
ATOM 2259 C CA . ASN A 1 276 ? -53.472 -14.996 112.987 1.00 60.38 276 ASN A CA 1
ATOM 2260 C C . ASN A 1 276 ? -54.305 -15.519 114.155 1.00 60.38 276 ASN A C 1
ATOM 2262 O O . ASN A 1 276 ? -55.539 -15.468 114.126 1.00 60.38 276 ASN A O 1
ATOM 2266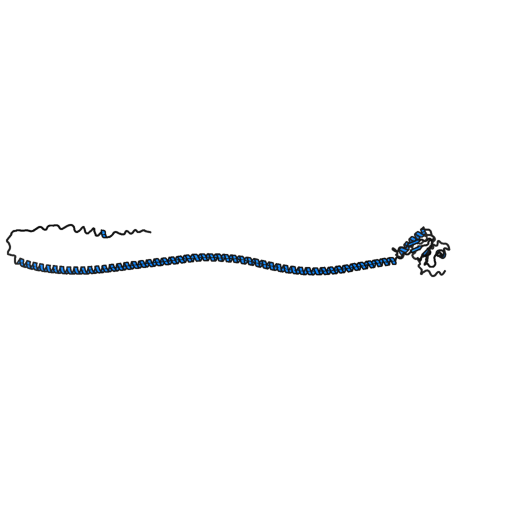 N N . VAL A 1 277 ? -53.634 -16.088 115.153 1.00 62.47 277 VAL A N 1
ATOM 2267 C CA . VAL A 1 277 ? -54.306 -16.635 116.327 1.00 62.47 277 VAL A CA 1
ATOM 2268 C C . VAL A 1 277 ? -54.132 -15.662 117.488 1.00 62.47 277 VAL A C 1
ATOM 2270 O O . VAL A 1 277 ? -53.059 -15.541 118.076 1.00 62.47 277 VAL A O 1
ATOM 2273 N N . GLU A 1 278 ? -55.193 -14.930 117.814 1.00 62.91 278 GLU A N 1
ATOM 2274 C CA . GLU A 1 278 ? -55.159 -13.930 118.881 1.00 62.91 278 GLU A CA 1
ATOM 2275 C C . GLU A 1 278 ? -55.644 -14.518 120.209 1.00 62.91 278 GLU A C 1
ATOM 2277 O O . GLU A 1 278 ? -56.731 -15.100 120.307 1.00 62.91 278 GLU A O 1
ATOM 2282 N N . LYS A 1 279 ? -54.847 -14.315 121.266 1.00 63.31 279 LYS A N 1
ATOM 2283 C CA . LYS A 1 279 ? -55.205 -14.697 122.634 1.00 63.31 279 LYS A CA 1
ATOM 2284 C C . LYS A 1 279 ? -56.032 -13.597 123.287 1.00 63.31 279 LYS A C 1
ATOM 2286 O O . LYS A 1 279 ? -55.521 -12.514 123.565 1.00 63.31 279 LYS A O 1
ATOM 2291 N N . HIS A 1 280 ? -57.273 -13.915 123.634 1.00 62.16 280 HIS A N 1
ATOM 2292 C CA . HIS A 1 280 ? -58.171 -12.987 124.320 1.00 62.16 280 HIS A CA 1
ATOM 2293 C C . HIS A 1 280 ? -58.442 -13.451 125.755 1.00 62.16 280 HIS A C 1
ATOM 2295 O O . HIS A 1 280 ? -58.683 -14.632 126.006 1.00 62.16 280 HIS A O 1
ATOM 2301 N N . LYS A 1 281 ? -58.377 -12.521 126.719 1.00 57.91 281 LYS A N 1
ATOM 2302 C CA . LYS A 1 281 ? -58.713 -12.794 128.132 1.00 57.91 281 LYS A CA 1
ATOM 2303 C C . LYS A 1 281 ? -60.220 -12.820 128.383 1.00 57.91 281 LYS A C 1
ATOM 2305 O O . LYS A 1 281 ? -60.645 -13.443 129.348 1.00 57.91 281 LYS A O 1
ATOM 2310 N N . GLU A 1 282 ? -61.000 -12.165 127.526 1.00 59.84 282 GLU A N 1
ATOM 2311 C CA . GLU A 1 282 ? -62.465 -12.120 127.537 1.00 59.84 282 GLU A CA 1
ATOM 2312 C C . GLU A 1 282 ? -62.966 -12.047 126.083 1.00 59.84 282 GLU A C 1
ATOM 2314 O O . GLU A 1 282 ? -62.273 -11.461 125.247 1.00 59.84 282 GLU A O 1
ATOM 2319 N N . PRO A 1 283 ? -64.113 -12.662 125.739 1.00 58.84 283 PRO A N 1
ATOM 2320 C CA . PRO A 1 283 ? -64.615 -12.648 124.368 1.00 58.84 283 PRO A CA 1
ATOM 2321 C C . PRO A 1 283 ? -64.980 -11.210 123.948 1.00 58.84 283 PRO A C 1
ATOM 2323 O O . PRO A 1 283 ? -65.769 -10.566 124.641 1.00 58.84 283 PRO A O 1
ATOM 2326 N N . PRO A 1 284 ? -64.450 -10.685 122.824 1.00 60.38 284 PRO A N 1
ATOM 2327 C CA . PRO A 1 284 ? -64.779 -9.333 122.384 1.00 60.38 284 PRO A CA 1
ATOM 2328 C C . PRO A 1 284 ? -66.278 -9.229 122.045 1.00 60.38 284 PRO A C 1
ATOM 2330 O O . PRO A 1 284 ? -66.792 -10.117 121.349 1.00 60.38 284 PRO A O 1
ATOM 2333 N N . PRO A 1 285 ? -66.987 -8.172 122.489 1.00 59.88 285 PRO A N 1
ATOM 2334 C CA . PRO A 1 285 ? -68.451 -8.105 122.442 1.00 59.88 285 PRO A CA 1
ATOM 2335 C C . PRO A 1 285 ? -69.058 -8.078 121.026 1.00 59.88 285 PRO A C 1
ATOM 2337 O O . PRO A 1 285 ? -70.176 -8.552 120.874 1.00 59.88 285 PRO A O 1
ATOM 2340 N N . ASP A 1 286 ? -68.297 -7.733 119.971 1.00 61.09 286 ASP A N 1
ATOM 2341 C CA . ASP A 1 286 ? -68.836 -7.547 118.600 1.00 61.09 286 ASP A CA 1
ATOM 2342 C C . ASP A 1 286 ? -68.097 -8.287 117.455 1.00 61.09 286 ASP A C 1
ATOM 2344 O O . ASP A 1 286 ? -68.233 -7.953 116.276 1.00 61.09 286 ASP A O 1
ATOM 2348 N N . SER A 1 287 ? -67.308 -9.324 117.750 1.00 60.81 287 SER A N 1
ATOM 2349 C CA . SER A 1 287 ? -66.618 -10.096 116.703 1.00 60.81 287 SER A CA 1
ATOM 2350 C C . SER A 1 287 ? -67.572 -11.039 115.950 1.00 60.81 287 SER A C 1
ATOM 2352 O O . SER A 1 287 ? -68.127 -11.966 116.535 1.00 60.81 287 SER A O 1
ATOM 2354 N N . LYS A 1 288 ? -67.718 -10.852 114.629 1.00 61.78 288 LYS A N 1
ATOM 2355 C CA . LYS A 1 288 ? -68.421 -11.787 113.716 1.00 61.78 288 LYS A CA 1
ATOM 2356 C C . LYS A 1 288 ? -67.561 -12.988 113.287 1.00 61.78 288 LYS A C 1
ATOM 2358 O O . LYS A 1 288 ? -67.970 -13.763 112.425 1.00 61.78 288 LYS A O 1
ATOM 2363 N N . VAL A 1 289 ? -66.357 -13.118 113.839 1.00 62.31 289 VAL A N 1
ATOM 2364 C CA . VAL A 1 289 ? -65.401 -14.170 113.483 1.00 62.31 289 VAL A CA 1
ATOM 2365 C C . VAL A 1 289 ? -65.795 -15.479 114.188 1.00 62.31 289 VAL A C 1
ATOM 2367 O O . VAL A 1 289 ? -66.185 -15.426 115.359 1.00 62.31 289 VAL A O 1
ATOM 2370 N N . PRO A 1 290 ? -65.714 -16.648 113.520 1.00 61.09 290 PRO A N 1
ATOM 2371 C CA . PRO A 1 290 ? -65.929 -17.937 114.171 1.00 61.09 290 PRO A CA 1
ATOM 2372 C C . PRO A 1 290 ? -65.013 -18.091 115.389 1.00 61.09 290 PRO A C 1
ATOM 2374 O O . PRO A 1 290 ? -63.807 -17.856 115.303 1.00 61.09 290 PRO A O 1
ATOM 2377 N N . LEU A 1 291 ? -65.584 -18.484 116.525 1.00 61.34 291 LEU A N 1
ATOM 2378 C CA . LEU A 1 291 ? -64.849 -18.617 117.780 1.00 61.34 291 LEU A CA 1
ATOM 2379 C C . LEU A 1 291 ? -64.579 -20.098 118.056 1.00 61.34 291 LEU A C 1
ATOM 2381 O O . LEU A 1 291 ? -65.514 -20.897 118.111 1.00 61.34 291 LEU A O 1
ATOM 2385 N N . ILE A 1 292 ? -63.315 -20.474 118.259 1.00 63.41 292 ILE A N 1
ATOM 2386 C CA . ILE A 1 292 ? -62.963 -21.826 118.706 1.00 63.41 292 ILE A CA 1
ATOM 2387 C C . ILE A 1 292 ? -62.673 -21.762 120.204 1.00 63.41 292 ILE A C 1
ATOM 2389 O O . ILE A 1 292 ? -61.700 -21.155 120.649 1.00 63.41 292 ILE A O 1
ATOM 2393 N N . VAL A 1 293 ? -63.535 -22.384 121.000 1.00 58.62 293 VAL A N 1
ATOM 2394 C CA . VAL A 1 293 ? -63.399 -22.436 122.457 1.00 58.62 293 VAL A CA 1
ATOM 2395 C C . VAL A 1 293 ? -62.790 -23.777 122.815 1.00 58.62 293 VAL A C 1
ATOM 2397 O O . VAL A 1 293 ? -63.425 -24.816 122.650 1.00 58.62 293 VAL A O 1
ATOM 2400 N N . ILE A 1 294 ? -61.557 -23.779 123.309 1.00 61.28 294 ILE A N 1
ATOM 2401 C CA . ILE A 1 294 ? -60.913 -25.019 123.733 1.00 61.28 294 ILE A CA 1
ATOM 2402 C C . ILE A 1 294 ? -61.105 -25.176 125.239 1.00 61.28 294 ILE A C 1
ATOM 2404 O O . ILE A 1 294 ? -60.459 -24.514 126.050 1.00 61.28 294 ILE A O 1
ATOM 2408 N N . CYS A 1 295 ? -62.017 -26.064 125.619 1.00 58.12 295 CYS A N 1
ATOM 2409 C CA . CYS A 1 295 ? -62.273 -26.410 127.007 1.00 58.12 295 CYS A CA 1
ATOM 2410 C C . CYS A 1 295 ? -61.380 -27.584 127.399 1.00 58.12 295 CYS A C 1
ATOM 2412 O O . CYS A 1 295 ? -61.695 -28.745 127.137 1.00 58.12 295 CYS A O 1
ATOM 2414 N N . ILE A 1 296 ? -60.260 -27.301 128.058 1.00 57.38 296 ILE A N 1
ATOM 2415 C CA . ILE A 1 296 ? -59.437 -28.365 128.634 1.00 57.38 296 ILE A CA 1
ATOM 2416 C C . ILE A 1 296 ? -60.075 -28.772 129.953 1.00 57.38 296 ILE A C 1
ATOM 2418 O O . ILE A 1 296 ? -59.984 -28.064 130.955 1.00 57.38 296 ILE A O 1
ATOM 2422 N N . ASN A 1 297 ? -60.770 -29.904 129.937 1.00 54.00 297 ASN A N 1
ATOM 2423 C CA . ASN A 1 297 ? -61.441 -30.416 131.113 1.00 54.00 297 ASN A CA 1
ATOM 2424 C C . ASN A 1 297 ? -60.427 -31.204 131.947 1.00 54.00 297 ASN A C 1
ATOM 2426 O O . ASN A 1 297 ? -60.230 -32.407 131.756 1.00 54.00 297 ASN A O 1
ATOM 2430 N N . ALA A 1 298 ? -59.783 -30.516 132.890 1.00 44.91 298 ALA A N 1
ATOM 2431 C CA . ALA A 1 298 ? -58.938 -31.125 133.910 1.00 44.91 298 ALA A CA 1
ATOM 2432 C C . ALA A 1 298 ? -59.806 -31.843 134.967 1.00 44.91 298 ALA A C 1
ATOM 2434 O O . ALA A 1 298 ? -59.847 -31.469 136.128 1.00 44.91 298 ALA A O 1
ATOM 2435 N N . SER A 1 299 ? -60.541 -32.873 134.535 1.00 41.91 299 SER A N 1
ATOM 2436 C CA . SER A 1 299 ? -61.113 -33.972 135.320 1.00 41.91 299 SER A CA 1
ATOM 2437 C C . SER A 1 299 ? -61.473 -33.685 136.787 1.00 41.91 299 SER A C 1
ATOM 2439 O O . SER A 1 299 ? -60.663 -33.898 137.693 1.00 41.91 299 SER A O 1
ATOM 2441 N N . ARG A 1 300 ? -62.752 -33.374 137.010 1.00 43.06 300 ARG A N 1
ATOM 2442 C CA . ARG A 1 300 ? -63.675 -33.987 137.992 1.00 43.06 300 ARG A CA 1
ATOM 2443 C C . ARG A 1 300 ? -64.969 -33.171 137.930 1.00 43.06 300 ARG A C 1
ATOM 2445 O O . ARG A 1 300 ? -64.941 -32.004 138.272 1.00 43.06 300 ARG A O 1
ATOM 2452 N N . LEU A 1 301 ? -66.043 -33.789 137.422 1.00 42.47 301 LEU A N 1
ATOM 2453 C CA . LEU A 1 301 ? -67.446 -33.335 137.448 1.00 42.47 301 LEU A CA 1
ATOM 2454 C C . LEU A 1 301 ? -67.661 -31.807 137.505 1.00 42.47 301 LEU A C 1
ATOM 2456 O O . LEU A 1 301 ? -67.668 -31.223 138.583 1.00 42.47 301 LEU A O 1
ATOM 2460 N N . GLY A 1 302 ? -67.945 -31.193 136.350 1.00 47.16 302 GLY A N 1
ATOM 2461 C CA . GLY A 1 302 ? -68.704 -29.938 136.332 1.00 47.16 302 GLY A CA 1
ATOM 2462 C C . GLY A 1 302 ? -68.039 -28.690 135.757 1.00 47.16 302 GLY A C 1
ATOM 2463 O O . GLY A 1 302 ? -68.527 -27.603 136.047 1.00 47.16 302 GLY A O 1
ATOM 2464 N N . THR A 1 303 ? -67.010 -28.776 134.903 1.00 51.59 303 THR A N 1
ATOM 2465 C CA . THR A 1 303 ? -66.810 -27.669 133.946 1.00 51.59 303 THR A CA 1
ATOM 2466 C C . THR A 1 303 ? -67.859 -27.828 132.862 1.00 51.59 303 THR A C 1
ATOM 2468 O O . THR A 1 303 ? -67.657 -28.504 131.853 1.00 51.59 303 THR A O 1
ATOM 2471 N N . ASP A 1 304 ? -69.039 -27.309 133.172 1.00 56.66 304 ASP A N 1
ATOM 2472 C CA . ASP A 1 304 ? -70.171 -27.318 132.277 1.00 56.66 304 ASP A CA 1
ATOM 2473 C C . ASP A 1 304 ? -69.744 -26.571 131.011 1.00 56.66 304 ASP A C 1
ATOM 2475 O O . ASP A 1 304 ? -69.320 -25.413 131.081 1.00 56.66 304 ASP A O 1
ATOM 2479 N N . VAL A 1 305 ? -69.802 -27.234 129.853 1.00 57.88 305 VAL A N 1
ATOM 2480 C CA . VAL A 1 305 ? -69.598 -26.565 128.560 1.00 57.88 305 VAL A CA 1
ATOM 2481 C C . VAL A 1 305 ? -70.485 -25.321 128.510 1.00 57.88 305 VAL A C 1
ATOM 2483 O O . VAL A 1 305 ? -70.030 -24.279 128.046 1.00 57.88 305 VAL A O 1
ATOM 2486 N N . ASN A 1 306 ? -71.671 -25.387 129.135 1.00 58.78 306 ASN A N 1
ATOM 2487 C CA . ASN A 1 306 ? -72.554 -24.246 129.328 1.00 58.78 306 ASN A CA 1
ATOM 2488 C C . ASN A 1 306 ? -71.900 -23.094 130.097 1.00 58.78 306 ASN A C 1
ATOM 2490 O O . ASN A 1 306 ? -72.056 -21.962 129.671 1.00 58.78 306 ASN A O 1
ATOM 2494 N N . GLN A 1 307 ? -71.132 -23.325 131.169 1.00 62.31 307 GLN A N 1
ATOM 2495 C CA . GLN A 1 307 ? -70.418 -22.251 131.882 1.00 62.31 307 GLN A CA 1
ATOM 2496 C C . GLN A 1 307 ? -69.328 -21.609 131.020 1.00 62.31 307 GLN A C 1
ATOM 2498 O O . GLN A 1 307 ? -69.181 -20.383 131.027 1.00 62.31 307 GLN A O 1
ATOM 2503 N N . ALA A 1 308 ? -68.580 -22.420 130.268 1.00 59.38 308 ALA A N 1
ATOM 2504 C CA . ALA A 1 308 ? -67.518 -21.928 129.393 1.00 59.38 308 ALA A CA 1
ATOM 2505 C C . ALA A 1 308 ? -68.071 -21.083 128.235 1.00 59.38 308 ALA A C 1
ATOM 2507 O O . ALA A 1 308 ? -67.446 -20.099 127.841 1.00 59.38 308 ALA A O 1
ATOM 2508 N N . ILE A 1 309 ? -69.265 -21.420 127.738 1.00 64.25 309 ILE A N 1
ATOM 2509 C CA . ILE A 1 309 ? -69.939 -20.668 126.675 1.00 64.25 309 ILE A CA 1
ATOM 2510 C C . ILE A 1 309 ? -70.955 -19.636 127.188 1.00 64.25 309 ILE A C 1
ATOM 2512 O O . ILE A 1 309 ? -71.439 -18.852 126.382 1.00 64.25 309 ILE A O 1
ATOM 2516 N N . HIS A 1 310 ? -71.274 -19.566 128.491 1.00 66.12 310 HIS A N 1
ATOM 2517 C CA . HIS A 1 310 ? -72.376 -18.708 128.982 1.00 66.12 310 HIS A CA 1
ATOM 2518 C C . HIS A 1 310 ? -72.134 -17.208 128.761 1.00 66.12 310 HIS A C 1
ATOM 2520 O O . HIS A 1 310 ? -73.080 -16.428 128.713 1.00 66.12 310 HIS A O 1
ATOM 2526 N N . LYS A 1 311 ? -70.862 -16.810 128.640 1.00 62.91 311 LYS A N 1
ATOM 2527 C CA . LYS A 1 311 ? -70.422 -15.437 128.349 1.00 62.91 311 LYS A CA 1
ATOM 2528 C C . LYS A 1 311 ? -70.305 -15.149 126.854 1.00 62.91 311 LYS A C 1
ATOM 2530 O O . LYS A 1 311 ? -69.911 -14.050 126.478 1.00 62.91 311 LYS A O 1
ATOM 2535 N N . ILE A 1 312 ? -70.582 -16.138 126.011 1.00 63.00 312 ILE A N 1
ATOM 2536 C CA . ILE A 1 312 ? -70.451 -16.034 124.566 1.00 63.00 312 ILE A CA 1
ATOM 2537 C C . ILE A 1 312 ? -71.846 -15.834 123.986 1.00 63.00 312 ILE A C 1
ATOM 2539 O O . ILE A 1 312 ? -72.776 -16.584 124.277 1.00 63.00 312 ILE A O 1
ATOM 2543 N N . ASP A 1 313 ? -71.986 -14.798 123.169 1.00 62.44 313 ASP A N 1
ATOM 2544 C CA . ASP A 1 313 ? -73.238 -14.478 122.499 1.00 62.44 313 ASP A CA 1
ATOM 2545 C C . ASP A 1 313 ? -73.700 -15.638 121.590 1.00 62.44 313 ASP A C 1
ATOM 2547 O O . ASP A 1 313 ? -72.931 -16.162 120.776 1.00 62.44 313 ASP A O 1
ATOM 2551 N N . ARG A 1 314 ? -74.976 -16.032 121.721 1.00 59.84 314 ARG A N 1
ATOM 2552 C CA . ARG A 1 314 ? -75.597 -17.176 121.025 1.00 59.84 314 ARG A CA 1
ATOM 2553 C C . ARG A 1 314 ? -75.732 -16.968 119.513 1.00 59.84 314 ARG A C 1
ATOM 2555 O O . ARG A 1 314 ? -76.036 -17.919 118.800 1.00 59.84 314 ARG A O 1
ATOM 2562 N N . ALA A 1 315 ? -75.497 -15.755 119.015 1.00 56.88 315 ALA A N 1
ATOM 2563 C CA . ALA A 1 315 ? -75.503 -15.449 117.585 1.00 56.88 315 ALA A CA 1
ATOM 2564 C C . ALA A 1 315 ? -74.226 -15.897 116.837 1.00 56.88 315 ALA A C 1
ATOM 2566 O O . ALA A 1 315 ? -74.146 -15.739 115.616 1.00 56.88 315 ALA A O 1
ATOM 2567 N N . ARG A 1 316 ? -73.214 -16.441 117.531 1.00 63.44 316 ARG A N 1
ATOM 2568 C CA . ARG A 1 316 ? -71.915 -16.802 116.936 1.00 63.44 316 ARG A CA 1
ATOM 2569 C C . ARG A 1 316 ? -71.792 -18.294 116.638 1.00 63.44 316 ARG A C 1
ATOM 2571 O O . ARG A 1 316 ? -72.254 -19.139 117.397 1.00 63.44 316 ARG A O 1
ATOM 2578 N N . THR A 1 317 ? -71.095 -18.629 115.548 1.00 63.34 317 THR A N 1
ATOM 2579 C CA . THR A 1 317 ? -70.660 -20.013 115.299 1.00 63.34 317 THR A CA 1
ATOM 2580 C C . THR A 1 317 ? -69.490 -20.326 116.226 1.00 63.34 317 THR A C 1
ATOM 2582 O O . THR A 1 317 ? -68.428 -19.711 116.109 1.00 63.34 317 THR A O 1
ATOM 2585 N N . ILE A 1 318 ? -69.702 -21.259 117.155 1.00 62.03 318 ILE A N 1
ATOM 2586 C CA . ILE A 1 318 ? -68.710 -21.676 118.147 1.00 62.03 318 ILE A CA 1
ATOM 2587 C C . ILE A 1 318 ? -68.324 -23.127 117.866 1.00 62.03 318 ILE A C 1
ATOM 2589 O O . ILE A 1 318 ? -69.193 -23.995 117.795 1.00 62.03 318 ILE A O 1
ATOM 2593 N N . ALA A 1 319 ? -67.029 -23.406 117.741 1.00 64.38 319 ALA A N 1
ATOM 2594 C CA . ALA A 1 319 ? -66.517 -24.770 117.805 1.00 64.38 319 ALA A CA 1
ATOM 2595 C C . ALA A 1 319 ? -65.934 -24.996 119.201 1.00 64.38 319 ALA A C 1
ATOM 2597 O O . ALA A 1 319 ? -64.931 -24.381 119.557 1.00 64.38 319 ALA A O 1
ATOM 2598 N N . VAL A 1 320 ? -66.567 -25.851 120.005 1.00 61.09 320 VAL A N 1
ATOM 2599 C CA . VAL A 1 320 ? -66.034 -26.215 121.321 1.00 61.09 320 VAL A CA 1
ATOM 2600 C C . VAL A 1 320 ? -65.186 -27.471 121.177 1.00 61.09 320 VAL A C 1
ATOM 2602 O O . VAL A 1 320 ? -65.700 -28.535 120.839 1.00 61.09 320 VAL A O 1
ATOM 2605 N N . VAL A 1 321 ? -63.888 -27.362 121.443 1.00 64.19 321 VAL A N 1
ATOM 2606 C CA . VAL A 1 321 ? -62.984 -28.515 121.496 1.00 64.19 321 VAL A CA 1
ATOM 2607 C C . VAL A 1 321 ? -62.789 -28.877 122.960 1.00 64.19 321 VAL A C 1
ATOM 2609 O O . VAL A 1 321 ? -62.119 -28.157 123.698 1.00 64.19 321 VAL A O 1
ATOM 2612 N N . VAL A 1 322 ? -63.398 -29.978 123.403 1.00 60.09 322 VAL A N 1
ATOM 2613 C CA . VAL A 1 322 ? -63.237 -30.465 124.777 1.00 60.09 322 VAL A CA 1
ATOM 2614 C C . VAL A 1 322 ? -62.100 -31.479 124.820 1.00 60.09 322 VAL A C 1
ATOM 2616 O O . VAL A 1 322 ? -62.198 -32.557 124.238 1.00 60.09 322 VAL A O 1
ATOM 2619 N N . LEU A 1 323 ? -61.017 -31.141 125.517 1.00 59.97 323 LEU A N 1
ATOM 2620 C CA . LEU A 1 323 ? -59.889 -32.048 125.723 1.00 59.97 323 LEU A CA 1
ATOM 2621 C C . LEU A 1 323 ? -60.022 -32.713 127.095 1.00 59.97 323 LEU A C 1
ATOM 2623 O O . LEU A 1 323 ? -59.979 -32.043 128.126 1.00 59.97 323 LEU A O 1
ATOM 2627 N N . HIS A 1 324 ? -60.180 -34.036 127.108 1.00 55.59 324 HIS A N 1
ATOM 2628 C CA . HIS A 1 324 ? -60.411 -34.839 128.314 1.00 55.59 324 HIS A CA 1
ATOM 2629 C C . HIS A 1 324 ? -59.123 -35.465 128.877 1.00 55.59 324 HIS A C 1
ATOM 2631 O O . HIS A 1 324 ? -59.101 -36.650 129.209 1.00 55.59 324 HIS A O 1
ATOM 2637 N N . HIS A 1 325 ? -58.038 -34.695 129.003 1.00 52.78 325 HIS A N 1
ATOM 2638 C CA . HIS A 1 325 ? -56.769 -35.215 129.528 1.00 52.78 325 HIS A CA 1
ATOM 2639 C C . HIS A 1 325 ? -56.300 -34.446 130.762 1.00 52.78 325 HIS A C 1
ATOM 2641 O O . HIS A 1 325 ? -56.364 -33.222 130.824 1.00 52.78 325 HIS A O 1
ATOM 2647 N N . LYS A 1 326 ? -55.856 -35.209 131.766 1.00 48.81 326 LYS A N 1
ATOM 2648 C CA . LYS A 1 326 ? -55.506 -34.715 133.103 1.00 48.81 326 LYS A CA 1
ATOM 2649 C C . LYS A 1 326 ? -54.096 -34.129 133.182 1.00 48.81 326 LYS A C 1
ATOM 2651 O O . LYS A 1 326 ? -53.859 -33.253 134.004 1.00 48.81 326 LYS A O 1
ATOM 2656 N N . GLU A 1 327 ? -53.183 -34.601 132.332 1.00 52.41 327 GLU A N 1
ATOM 2657 C CA . GLU A 1 327 ? -51.749 -34.294 132.368 1.00 52.41 327 GLU A CA 1
ATOM 2658 C C . GLU A 1 327 ? -51.158 -34.366 130.947 1.00 52.41 327 GLU A C 1
ATOM 2660 O O . GLU A 1 327 ? -51.554 -35.217 130.149 1.00 52.41 327 GLU A O 1
ATOM 2665 N N . TYR A 1 328 ? -50.202 -33.487 130.622 1.00 49.19 328 TYR A N 1
ATOM 2666 C CA . TYR A 1 328 ? -49.618 -33.348 129.273 1.00 49.19 328 TYR A CA 1
ATOM 2667 C C . TYR A 1 328 ? -49.012 -34.655 128.733 1.00 49.19 328 TYR A C 1
ATOM 2669 O O . TYR A 1 328 ? -49.117 -34.962 127.551 1.00 49.19 328 TYR A O 1
ATOM 2677 N N . HIS A 1 329 ? -48.409 -35.457 129.610 1.00 56.59 329 HIS A N 1
ATOM 2678 C CA . HIS A 1 329 ? -47.727 -36.712 129.264 1.00 56.59 329 HIS A CA 1
ATOM 2679 C C . HIS A 1 329 ? -48.694 -37.836 128.856 1.00 56.59 329 HIS A C 1
ATOM 2681 O O . HIS A 1 329 ? -48.251 -38.848 128.317 1.00 56.59 329 HIS A O 1
ATOM 2687 N N . ALA A 1 330 ? -49.994 -37.669 129.127 1.00 51.31 330 ALA A N 1
ATOM 2688 C CA . ALA A 1 330 ? -51.040 -38.643 128.825 1.00 51.31 330 ALA A CA 1
ATOM 2689 C C . ALA A 1 330 ? -51.745 -38.385 127.480 1.00 51.31 330 ALA A C 1
ATOM 2691 O O . ALA A 1 330 ? -52.654 -39.133 127.115 1.00 51.31 330 ALA A O 1
ATOM 2692 N N . LEU A 1 331 ? -51.351 -37.340 126.746 1.00 51.19 331 LEU A N 1
ATOM 2693 C CA . LEU A 1 331 ? -51.757 -37.165 125.354 1.00 51.19 331 LEU A CA 1
ATOM 2694 C C . LEU A 1 331 ? -51.021 -38.207 124.493 1.00 51.19 331 LEU A C 1
ATOM 2696 O O . LEU A 1 331 ? -49.822 -38.428 124.698 1.00 51.19 331 LEU A O 1
ATOM 2700 N N . PRO A 1 332 ? -51.700 -38.881 123.549 1.00 50.69 332 PRO A N 1
ATOM 2701 C CA . PRO A 1 332 ? -51.026 -39.821 122.665 1.00 50.69 332 PRO A CA 1
ATOM 2702 C C . PRO A 1 332 ? -49.903 -39.098 121.908 1.00 50.69 332 PRO A C 1
ATOM 2704 O O . PRO A 1 332 ? -50.104 -38.012 121.378 1.00 50.69 332 PRO A O 1
ATOM 2707 N N . LYS A 1 333 ? -48.712 -39.710 121.823 1.00 49.19 333 LYS A N 1
ATOM 2708 C CA . LYS A 1 333 ? -47.583 -39.189 121.018 1.00 49.19 333 LYS A CA 1
ATOM 2709 C C . LYS A 1 333 ? -47.871 -39.163 119.510 1.00 49.19 333 LYS A C 1
ATOM 2711 O O . LYS A 1 333 ? -47.024 -38.732 118.736 1.00 49.19 333 LYS A O 1
ATOM 2716 N N . GLN A 1 334 ? -49.019 -39.685 119.092 1.00 46.38 334 GLN A N 1
ATOM 2717 C CA . GLN A 1 334 ? -49.473 -39.641 117.714 1.00 46.38 334 GLN A CA 1
ATOM 2718 C C . GLN A 1 334 ? -50.339 -38.395 117.520 1.00 46.38 334 GLN A C 1
ATOM 2720 O O . GLN A 1 334 ? -51.218 -38.156 118.353 1.00 46.38 334 GLN A O 1
ATOM 2725 N N . PRO A 1 335 ? -50.127 -37.618 116.441 1.00 42.56 335 PRO A N 1
ATOM 2726 C CA . PRO A 1 335 ? -51.025 -36.523 116.108 1.00 42.56 335 PRO A CA 1
ATOM 2727 C C . PRO A 1 335 ? -52.433 -37.107 115.997 1.00 42.56 335 PRO A C 1
ATOM 2729 O O . PRO A 1 335 ? -52.633 -38.112 115.318 1.00 42.56 335 PRO A O 1
ATOM 2732 N N . SER A 1 336 ? -53.399 -36.543 116.721 1.00 46.56 336 SER A N 1
ATOM 2733 C CA . SER A 1 336 ? -54.781 -37.018 116.696 1.00 46.56 336 SER A CA 1
ATOM 2734 C C . SER A 1 336 ? -55.281 -37.019 115.248 1.00 46.56 336 SER A C 1
ATOM 2736 O O . SER A 1 336 ? -55.551 -35.960 114.686 1.00 46.56 336 SER A O 1
ATOM 2738 N N . GLU A 1 337 ? -55.392 -38.199 114.633 1.00 41.75 337 GLU A N 1
ATOM 2739 C CA . GLU A 1 337 ? -55.707 -38.340 113.202 1.00 41.75 337 GLU A CA 1
ATOM 2740 C C . GLU A 1 337 ? -57.133 -37.899 112.839 1.00 41.75 337 GLU A C 1
ATOM 2742 O O . GLU A 1 337 ? -57.490 -37.873 111.663 1.00 41.75 337 GLU A O 1
ATOM 2747 N N . ARG A 1 338 ? -57.984 -37.544 113.810 1.00 42.19 338 ARG A N 1
ATOM 2748 C CA . ARG A 1 338 ? -59.380 -37.185 113.544 1.00 42.19 338 ARG A CA 1
ATOM 2749 C C . ARG A 1 338 ? -59.872 -36.053 114.435 1.00 42.19 338 ARG A C 1
ATOM 2751 O O . ARG A 1 338 ? -60.295 -36.274 115.565 1.00 42.19 338 ARG A O 1
ATOM 2758 N N . LEU A 1 339 ? -59.900 -34.848 113.874 1.00 42.03 339 LEU A N 1
ATOM 2759 C CA . LEU A 1 339 ? -60.843 -33.821 114.298 1.00 42.03 339 LEU A CA 1
ATOM 2760 C C . LEU A 1 339 ? -62.227 -34.251 113.772 1.00 42.03 339 LEU A C 1
ATOM 2762 O O . LEU A 1 339 ? -62.422 -34.331 112.560 1.00 42.03 339 LEU A O 1
ATOM 2766 N N . LEU A 1 340 ? -63.173 -34.595 114.650 1.00 42.09 340 LEU A N 1
ATOM 2767 C CA . LEU A 1 340 ? -64.542 -34.925 114.231 1.00 42.09 340 LEU A CA 1
ATOM 2768 C C . LEU A 1 340 ? -65.274 -33.625 113.875 1.00 42.09 340 LEU A C 1
ATOM 2770 O O . LEU A 1 340 ? -65.509 -32.784 114.741 1.00 42.09 340 LEU A O 1
ATOM 2774 N N . ILE A 1 341 ? -65.619 -33.442 112.599 1.00 39.69 341 ILE A N 1
ATOM 2775 C CA . ILE A 1 341 ? -66.264 -32.224 112.094 1.00 39.69 341 ILE A CA 1
ATOM 2776 C C . ILE A 1 341 ? -67.756 -32.491 111.884 1.00 39.69 341 ILE A C 1
ATOM 2778 O O . ILE A 1 341 ? -68.125 -33.202 110.955 1.00 39.69 341 ILE A O 1
ATOM 2782 N N . GLY A 1 342 ? -68.602 -31.867 112.712 1.00 39.56 342 GLY A N 1
ATOM 2783 C CA . GLY A 1 342 ? -69.966 -31.384 112.421 1.00 39.56 342 GLY A CA 1
ATOM 2784 C C . GLY A 1 342 ? -71.071 -32.360 111.982 1.00 39.56 342 GLY A C 1
ATOM 2785 O O . GLY A 1 342 ? -72.201 -32.208 112.430 1.00 39.56 342 GLY A O 1
ATOM 2786 N N . ARG A 1 343 ? -70.807 -33.351 111.123 1.00 37.38 343 ARG A N 1
ATOM 2787 C CA . ARG A 1 343 ? -71.814 -34.329 110.670 1.00 37.38 343 ARG A CA 1
ATOM 2788 C C . ARG A 1 343 ? -71.971 -35.512 111.626 1.00 37.38 343 ARG A C 1
ATOM 2790 O O . ARG A 1 343 ? -73.030 -36.130 111.633 1.00 37.38 343 ARG A O 1
ATOM 2797 N N . ASP A 1 344 ? -70.969 -35.766 112.467 1.00 39.44 344 ASP A N 1
ATOM 2798 C CA . ASP A 1 344 ? -70.972 -36.878 113.429 1.00 39.44 344 ASP A CA 1
ATOM 2799 C C . ASP A 1 344 ? -71.572 -36.505 114.799 1.00 39.44 344 ASP A C 1
ATOM 2801 O O . ASP A 1 344 ? -71.834 -37.380 115.623 1.00 39.44 344 ASP A O 1
ATOM 2805 N N . TYR A 1 345 ? -71.865 -35.221 115.039 1.00 41.97 345 TYR A N 1
ATOM 2806 C CA . TYR A 1 345 ? -72.620 -34.772 116.211 1.00 41.97 345 TYR A CA 1
ATOM 2807 C C . TYR A 1 345 ? -74.117 -34.756 115.883 1.00 41.97 345 TYR A C 1
ATOM 2809 O O . TYR A 1 345 ? -74.672 -33.764 115.409 1.00 41.97 345 TYR A O 1
ATOM 2817 N N . LYS A 1 346 ? -74.801 -35.877 116.145 1.00 34.84 346 LYS A N 1
ATOM 2818 C CA . LYS A 1 346 ? -76.266 -35.875 116.276 1.00 34.84 346 LYS A CA 1
ATOM 2819 C C . LYS A 1 346 ? -76.656 -34.840 117.336 1.00 34.84 346 LYS A C 1
ATOM 2821 O O . LYS A 1 346 ? -76.095 -34.869 118.428 1.00 34.84 346 LYS A O 1
ATOM 2826 N N . ARG A 1 347 ? -77.612 -33.965 116.985 1.00 33.16 347 ARG A N 1
ATOM 2827 C CA . ARG A 1 347 ? -78.343 -33.032 117.864 1.00 33.16 347 ARG A CA 1
ATOM 2828 C C . ARG A 1 347 ? -78.324 -33.509 119.319 1.00 33.16 347 ARG A C 1
ATOM 2830 O O . ARG A 1 347 ? -79.033 -34.450 119.666 1.00 33.16 347 ARG A O 1
ATOM 2837 N N . ILE A 1 348 ? -77.537 -32.841 120.152 1.00 33.16 348 ILE A N 1
ATOM 2838 C CA . ILE A 1 348 ? -77.813 -32.794 121.581 1.00 33.16 348 ILE A CA 1
ATOM 2839 C C . ILE A 1 348 ? -78.808 -31.644 121.710 1.00 33.16 348 ILE A C 1
ATOM 2841 O O . ILE A 1 348 ? -78.423 -30.481 121.676 1.00 33.16 348 ILE A O 1
ATOM 2845 N N . GLU A 1 349 ? -80.100 -31.968 121.703 1.00 30.28 349 GLU A N 1
ATOM 2846 C CA . GLU A 1 349 ? -81.101 -31.046 122.231 1.00 30.28 349 GLU A CA 1
ATOM 2847 C C . GLU A 1 349 ? -80.928 -31.032 123.748 1.00 30.28 349 GLU A C 1
ATOM 2849 O O . GLU A 1 349 ? -81.276 -32.010 124.406 1.00 30.28 349 GLU A O 1
ATOM 2854 N N . LEU A 1 350 ? -80.331 -29.948 124.253 1.00 29.98 350 LEU A N 1
ATOM 2855 C CA . LEU A 1 350 ? -80.546 -29.354 125.573 1.00 29.98 350 LEU A CA 1
ATOM 2856 C C . LEU A 1 350 ? -80.217 -27.859 125.492 1.00 29.98 350 LEU A C 1
ATOM 2858 O O . LEU A 1 350 ? -79.097 -27.532 125.038 1.00 29.98 350 LEU A O 1
#

pLDDT: mean 74.78, std 23.42, range [29.98, 98.75]

Sequence (350 aa):
MLKVQLLSDKTEDDIVSGFINFIIGEFDTFERGPMHPDLPFYYFWNKEKSEENTETIDELNEEVVKNQNSVEDLISQLTDASKHQNRIINTFQNANKRLRTENEEQRNKYTELQQHIDAMKTKEASKIIKEQKVQTDLQSQLSATELKLDEAKRTIQRMTMEKEDKERKINQLETNLSELRKLESRIDELNRETRLLKRRIDTVCKEKDSLQRNADSVEQERDELKLRIDSLIAQKCSAVNIQMYAAVNKELCDKMMAELEGMLSTQFGMKNTPINVEKHKEPPPDSKVPLIVICINASRLGTDVNQAIHKIDRARTIAVVVLHHKEYHALPKQPSERLLIGRDYKRIEL

Organism: Mytilus edulis (NCBI:txid6550)

Foldseek 3Di:
DDDDDDDDDDDPPVPVVPPPVPPPDDDDDDDDDDDDDDDDDDDDDDPDCVVVVVVVVVVVVVVVVVVVVVVVVVVVVVVVVVVVVVVVVVVVVVVVVVVVVVVVVVVVVVVVVVVVVVVVVVVVVVVVVVVVVVVVVVVVVVVVVVVVVVVVVVVVVVVVVVVVVVVVVVVVVVVVVVVVVVVVVVVVVVVVVVVVVVVVVVVVVVVVVVVVVVVVVVVVVVVVVVVVVVVVVVVVLPAQEEEEEDPDDPVVVVVVVVVVVVCCCPVVVPVPRHHHYDYDPADDPDDQHEYEYEAAPLDDPDPPVCVSCVRPDPVHHYHYHYHDDNDPVPPPPDDPPDDDDDPPDDDPDD

Radius of gyration: 107.91 Å; chains: 1; bounding box: 183×81×269 Å